Protein AF-A0A355G596-F1 (afdb_monomer)

Solvent-accessible surface area (backbone atoms only — not comparable to full-atom values): 12353 Å² total; per-residue (Å²): 137,86,84,83,84,81,80,82,79,82,76,82,77,77,79,57,52,53,31,39,36,29,29,72,86,68,54,71,51,62,26,30,42,76,47,76,58,100,56,38,35,31,33,31,42,88,92,45,78,42,81,41,49,46,92,47,50,66,46,78,43,64,71,77,76,82,63,80,77,71,90,65,80,56,31,34,41,30,32,42,76,70,22,30,39,61,27,80,46,53,39,35,41,87,61,38,32,39,36,32,18,88,88,69,42,78,47,81,40,54,36,84,46,47,33,33,39,33,56,53,86,83,48,84,81,42,40,66,58,52,52,50,62,72,74,45,94,53,95,42,17,34,48,28,30,62,59,94,75,41,80,47,72,46,72,32,44,73,50,39,33,50,91,56,35,33,35,34,28,54,85,92,47,81,42,80,41,56,40,93,64,40,32,28,3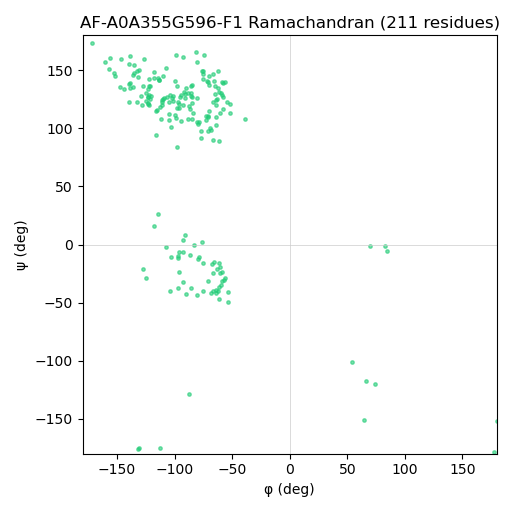9,38,48,53,60,78,80,47,82,78,62,79,52,84,43,73,49,74,46,100,82,78,19,38,44,57,43,65,134

Mean predicted aligned error: 10.55 Å

pLDDT: mean 85.11, std 14.89, range [35.53, 97.69]

Nearest PDB structures (foldseek):
  1kq1-assembly1_H  TM=9.321E-01  e=1.629E-02  Staphylococcus aureus
  4y91-assembly1_F  TM=9.319E-01  e=1.809E-02  Thermotoga maritima MSB8
  4y91-assembly2_I  TM=9.415E-01  e=3.980E-02  Thermotoga maritima MSB8
  6gwk-assembly1_C  TM=8.452E-01  e=3.583E-02  Caulobacter vibrioides CB15
  5szd-assembly1_A  TM=8.446E-01  e=5.455E-02  Aquifex aeolicus VF5

Structure (mmCIF, N/CA/C/O backbone):
data_AF-A0A355G596-F1
#
_entry.id   AF-A0A355G596-F1
#
loop_
_atom_site.group_PDB
_atom_site.id
_atom_site.type_symbol
_atom_site.label_atom_id
_atom_site.label_alt_id
_atom_site.label_comp_id
_atom_site.label_asym_id
_atom_site.label_entity_id
_atom_site.label_seq_id
_atom_site.pdbx_PDB_ins_code
_atom_site.Cartn_x
_atom_site.Cartn_y
_atom_site.Cartn_z
_atom_site.occupancy
_atom_site.B_iso_or_equiv
_atom_site.auth_seq_id
_atom_site.auth_comp_id
_atom_site.auth_asym_id
_atom_site.auth_atom_id
_atom_site.pdbx_PDB_model_num
ATOM 1 N N . MET A 1 1 ? -62.193 12.828 -7.805 1.00 40.22 1 MET A N 1
ATOM 2 C CA . MET A 1 1 ? -61.417 11.740 -7.170 1.00 40.22 1 MET A CA 1
ATOM 3 C C . MET A 1 1 ? -59.950 12.149 -7.163 1.00 40.22 1 MET A C 1
ATOM 5 O O . MET A 1 1 ? -59.410 12.277 -8.254 1.00 40.22 1 MET A O 1
ATOM 9 N N . PRO A 1 2 ? -59.310 12.431 -6.015 1.00 45.84 2 PRO A N 1
ATOM 10 C CA . PRO A 1 2 ? -57.867 12.629 -5.979 1.00 45.84 2 PRO A CA 1
ATOM 11 C C . PRO A 1 2 ? -57.168 11.280 -5.758 1.00 45.84 2 PRO A C 1
ATOM 13 O O . PRO A 1 2 ? -57.548 10.510 -4.877 1.00 45.84 2 PRO A O 1
ATOM 16 N N . VAL A 1 3 ? -56.168 10.987 -6.588 1.00 45.91 3 VAL A N 1
ATOM 17 C CA . VAL A 1 3 ? -55.276 9.830 -6.443 1.00 45.91 3 VAL A CA 1
ATOM 18 C C . VAL A 1 3 ? -54.135 10.249 -5.520 1.00 45.91 3 VAL A C 1
ATOM 20 O O . VAL A 1 3 ? -53.388 11.175 -5.829 1.00 45.91 3 VAL A O 1
ATOM 23 N N . LEU A 1 4 ? -54.040 9.599 -4.363 1.00 45.69 4 LEU A N 1
ATOM 24 C CA . LEU A 1 4 ? -53.004 9.831 -3.363 1.00 45.69 4 LEU A CA 1
ATOM 25 C C . LEU A 1 4 ? -51.763 9.001 -3.741 1.00 45.69 4 LEU A C 1
ATOM 27 O O . LEU A 1 4 ? -51.779 7.777 -3.632 1.00 45.69 4 LEU A O 1
ATOM 31 N N . PHE A 1 5 ? -50.694 9.650 -4.207 1.00 41.69 5 PHE A N 1
ATOM 32 C CA . PHE A 1 5 ? -49.390 9.006 -4.392 1.00 41.69 5 PHE A CA 1
ATOM 33 C C . PHE A 1 5 ? -48.666 8.938 -3.039 1.00 41.69 5 PHE A C 1
ATOM 35 O O . PHE A 1 5 ? -48.161 9.943 -2.544 1.00 41.69 5 PHE A O 1
ATOM 42 N N . PHE A 1 6 ? -48.612 7.750 -2.434 1.00 40.41 6 PHE A N 1
ATOM 43 C CA . PHE A 1 6 ? -47.713 7.464 -1.316 1.00 40.41 6 PHE A CA 1
ATOM 44 C C . PHE A 1 6 ? -46.308 7.197 -1.871 1.00 40.41 6 PHE A C 1
ATOM 46 O O . PHE A 1 6 ? -46.035 6.127 -2.411 1.00 40.41 6 PHE A O 1
ATOM 53 N N . VAL A 1 7 ? -45.407 8.172 -1.747 1.00 42.91 7 VAL A N 1
ATOM 54 C CA . VAL A 1 7 ? -43.972 7.952 -1.966 1.00 42.91 7 VAL A CA 1
ATOM 55 C C . VAL A 1 7 ? -43.424 7.278 -0.709 1.00 42.91 7 VAL A C 1
ATOM 57 O O . VAL A 1 7 ? -43.296 7.905 0.341 1.00 42.91 7 VAL A O 1
ATOM 60 N N . SER A 1 8 ? -43.156 5.976 -0.798 1.00 39.69 8 SER A N 1
ATOM 61 C CA . SER A 1 8 ? -42.468 5.230 0.256 1.00 39.69 8 SER A CA 1
ATOM 62 C C . SER A 1 8 ? -40.991 5.630 0.251 1.00 39.69 8 SER A C 1
ATOM 64 O O . SER A 1 8 ? -40.248 5.296 -0.670 1.00 39.69 8 SER A O 1
ATOM 66 N N . MET A 1 9 ? -40.585 6.410 1.253 1.00 44.50 9 MET A N 1
ATOM 67 C CA . MET A 1 9 ? -39.189 6.750 1.513 1.00 44.50 9 MET A CA 1
ATOM 68 C C . MET A 1 9 ? -38.519 5.540 2.173 1.00 44.50 9 MET A C 1
ATOM 70 O O . MET A 1 9 ? -38.656 5.325 3.376 1.00 44.50 9 MET A O 1
ATOM 74 N N . THR A 1 10 ? -37.818 4.728 1.386 1.00 43.34 10 THR A N 1
ATOM 75 C CA . THR A 1 10 ? -37.024 3.605 1.893 1.00 43.34 10 THR A CA 1
ATOM 76 C C . THR A 1 10 ? -35.795 4.160 2.614 1.00 43.34 10 THR A C 1
ATOM 78 O O . THR A 1 10 ? -34.803 4.534 1.990 1.00 43.34 10 THR A O 1
ATOM 81 N N . THR A 1 11 ? -35.853 4.260 3.940 1.00 39.19 11 THR A N 1
ATOM 82 C CA . THR A 1 11 ? -34.688 4.576 4.769 1.00 39.19 11 THR A CA 1
ATOM 83 C C . THR A 1 11 ? -33.738 3.382 4.771 1.00 39.19 11 THR A C 1
ATOM 85 O O . THR A 1 11 ? -34.031 2.326 5.329 1.00 39.19 11 THR A O 1
ATOM 88 N N . LEU A 1 12 ? -32.581 3.548 4.127 1.00 35.53 12 LEU A N 1
ATOM 89 C CA . LEU A 1 12 ? -31.468 2.611 4.224 1.00 35.53 12 LEU A CA 1
ATOM 90 C C . LEU A 1 12 ? -30.971 2.622 5.681 1.00 35.53 12 LEU A C 1
ATOM 92 O O . LEU A 1 12 ? -30.321 3.570 6.118 1.00 35.53 12 LEU A O 1
ATOM 96 N N . LEU A 1 13 ? -31.318 1.596 6.460 1.00 39.12 13 LEU A N 1
ATOM 97 C CA . LEU A 1 13 ? -30.726 1.365 7.776 1.00 39.12 13 LEU A CA 1
ATOM 98 C C . LEU A 1 13 ? -29.264 0.965 7.565 1.00 39.12 13 LEU A C 1
ATOM 100 O O . LEU A 1 13 ? -28.964 -0.185 7.252 1.00 39.12 13 LEU A O 1
ATOM 104 N N . ALA A 1 14 ? -28.354 1.926 7.716 1.00 50.38 14 ALA A N 1
ATOM 105 C CA . ALA A 1 14 ? -26.938 1.626 7.849 1.00 50.38 14 ALA A CA 1
ATOM 106 C C . ALA A 1 14 ? -26.756 0.761 9.106 1.00 50.38 14 ALA A C 1
ATOM 108 O O . ALA A 1 14 ? -27.033 1.201 10.223 1.00 50.38 14 ALA A O 1
ATOM 109 N N . VAL A 1 15 ? -26.353 -0.497 8.923 1.00 67.69 15 VAL A N 1
ATOM 110 C CA . VAL A 1 15 ? -26.083 -1.412 10.035 1.00 67.69 15 VAL A CA 1
ATOM 111 C C . VAL A 1 15 ? -24.799 -0.947 10.716 1.00 67.69 15 VAL A C 1
ATOM 113 O O . VAL A 1 15 ? -23.715 -1.041 10.146 1.00 67.69 15 VAL A O 1
ATOM 116 N N . ALA A 1 16 ? -24.929 -0.414 11.930 1.00 76.88 16 ALA A N 1
ATOM 117 C CA . ALA A 1 16 ? -23.791 -0.066 12.770 1.00 76.88 16 ALA A CA 1
ATOM 118 C C . ALA A 1 16 ? -23.026 -1.346 13.165 1.00 76.88 16 ALA A C 1
ATOM 120 O O . ALA A 1 16 ? -23.660 -2.297 13.639 1.00 76.88 16 ALA A O 1
ATOM 121 N N . PRO A 1 17 ? -21.694 -1.401 12.993 1.00 82.94 17 PRO A N 1
ATOM 122 C CA . PRO A 1 17 ? -20.932 -2.614 13.257 1.00 82.94 17 PRO A CA 1
ATOM 123 C C . PRO A 1 17 ? -20.875 -2.917 14.757 1.00 82.94 17 PRO A C 1
ATOM 125 O O . PRO A 1 17 ? -20.803 -2.009 15.587 1.00 82.94 17 PRO A O 1
ATOM 128 N N . GLU A 1 18 ? -20.886 -4.198 15.117 1.00 87.19 18 GLU A N 1
ATOM 129 C CA . GLU A 1 18 ? -20.638 -4.632 16.493 1.00 87.19 18 GLU A CA 1
ATOM 130 C C . GLU A 1 18 ? -19.157 -4.449 16.854 1.00 87.19 18 GLU A C 1
ATOM 132 O O . GLU A 1 18 ? -18.266 -4.697 16.038 1.00 87.19 18 GLU A O 1
ATOM 137 N N . VAL A 1 19 ? -18.898 -4.016 18.086 1.00 90.75 19 VAL A N 1
ATOM 138 C CA . VAL A 1 19 ? -17.573 -3.814 18.661 1.00 90.75 19 VAL A CA 1
ATOM 139 C C . VAL A 1 19 ? -17.486 -4.365 20.077 1.00 90.75 19 VAL A C 1
ATOM 141 O O . VAL A 1 19 ? -18.440 -4.313 20.848 1.00 90.75 19 VAL A O 1
ATOM 144 N N . GLU A 1 20 ? -16.302 -4.836 20.432 1.00 91.88 20 GLU A N 1
ATOM 145 C CA . GLU A 1 20 ? -15.861 -5.149 21.784 1.00 91.88 20 GLU A CA 1
ATOM 146 C C . GLU A 1 20 ? -14.760 -4.150 22.160 1.00 91.88 20 GLU A C 1
ATOM 148 O O . GLU A 1 20 ? -13.721 -4.078 21.506 1.00 91.88 20 GLU A O 1
ATOM 153 N N . VAL A 1 21 ? -14.990 -3.347 23.193 1.00 91.88 21 VAL A N 1
ATOM 154 C CA . VAL A 1 21 ? -14.080 -2.299 23.656 1.00 91.88 21 VAL A CA 1
ATOM 155 C C . VAL A 1 21 ? -13.476 -2.704 24.987 1.00 91.88 21 VAL A C 1
ATOM 157 O O . VAL A 1 21 ? -14.210 -2.953 25.940 1.00 91.88 21 VAL A O 1
ATOM 160 N N . THR A 1 22 ? -12.151 -2.708 25.071 1.00 92.38 22 THR A N 1
ATOM 161 C CA . THR A 1 22 ? -11.393 -2.907 26.309 1.00 92.38 22 THR A CA 1
ATOM 162 C C . THR A 1 22 ? -10.844 -1.564 26.782 1.00 92.38 22 THR A C 1
ATOM 164 O O . THR A 1 22 ? -10.209 -0.844 26.009 1.00 92.38 22 THR A O 1
ATOM 167 N N . SER A 1 23 ? -11.075 -1.208 28.044 1.00 91.19 23 SER A N 1
ATOM 168 C CA . SER A 1 23 ? -10.551 0.013 28.659 1.00 91.19 23 SER A CA 1
ATOM 169 C C . SER A 1 23 ? -9.103 -0.147 29.133 1.00 91.19 23 SER A C 1
ATOM 171 O O . SER A 1 23 ? -8.610 -1.260 29.310 1.00 91.19 23 SER A O 1
ATOM 173 N N . LEU A 1 24 ? -8.437 0.970 29.443 1.00 91.12 24 LEU A N 1
ATOM 174 C CA . LEU A 1 24 ? -7.127 0.971 30.113 1.00 91.12 24 LEU A CA 1
ATOM 175 C C . LEU A 1 24 ? -7.145 0.270 31.485 1.00 91.12 24 LEU A C 1
ATOM 177 O O . LEU A 1 24 ? -6.111 -0.207 31.939 1.00 91.12 24 LEU A O 1
ATOM 181 N N . SER A 1 25 ? -8.310 0.176 32.138 1.00 90.25 25 SER A N 1
ATOM 182 C CA . SER A 1 25 ? -8.485 -0.578 33.388 1.00 90.25 25 SER A CA 1
ATOM 183 C C . SER A 1 25 ? -8.712 -2.083 33.179 1.00 90.25 25 SER A C 1
ATOM 185 O O . SER A 1 25 ? -8.884 -2.809 34.154 1.00 90.25 25 SER A O 1
ATOM 187 N N . GLY A 1 26 ? -8.744 -2.555 31.927 1.00 87.38 26 GLY A N 1
ATOM 188 C CA . GLY A 1 26 ? -8.992 -3.953 31.566 1.00 87.38 26 GLY A CA 1
ATOM 189 C C . GLY A 1 26 ? -10.471 -4.354 31.510 1.00 87.38 26 GLY A C 1
ATOM 190 O O . GLY A 1 26 ? -10.779 -5.495 31.166 1.00 87.38 26 GLY A O 1
ATOM 191 N N . ALA A 1 27 ? -11.405 -3.444 31.805 1.00 89.00 27 ALA A N 1
ATOM 192 C CA . ALA A 1 27 ? -12.834 -3.719 31.670 1.00 89.00 27 ALA A CA 1
ATOM 193 C C . ALA A 1 27 ? -13.214 -3.825 30.187 1.00 89.00 27 ALA A C 1
ATOM 195 O O . ALA A 1 27 ? -12.772 -3.011 29.380 1.00 89.00 27 ALA A O 1
ATOM 196 N N . SER A 1 28 ? -14.049 -4.803 29.829 1.00 89.25 28 SER A N 1
ATOM 197 C CA . SER A 1 28 ? -14.513 -4.993 28.448 1.00 89.25 28 SER A CA 1
ATOM 198 C C . SER A 1 28 ? -16.021 -4.763 28.321 1.00 89.25 28 SER A C 1
ATOM 200 O O . SER A 1 28 ? -16.785 -5.094 29.229 1.00 89.25 28 SER A O 1
ATOM 202 N N . ALA A 1 29 ? -16.452 -4.168 27.209 1.00 88.88 29 ALA A N 1
ATOM 203 C CA . ALA A 1 29 ? -17.852 -3.903 26.889 1.00 88.88 29 ALA A CA 1
ATOM 204 C C . ALA A 1 29 ? -18.138 -4.193 25.411 1.00 88.88 29 ALA A C 1
ATOM 206 O O . ALA A 1 29 ? -17.356 -3.805 24.550 1.00 88.88 29 ALA A O 1
ATOM 207 N N . THR A 1 30 ? -19.282 -4.809 25.114 1.00 91.06 30 THR A N 1
ATOM 208 C CA . THR A 1 30 ? -19.711 -5.130 23.742 1.00 91.06 30 THR A CA 1
ATOM 209 C C . THR A 1 30 ? -20.946 -4.317 23.357 1.00 91.06 30 THR A C 1
ATOM 211 O O . THR A 1 30 ? -21.832 -4.102 24.187 1.00 91.06 30 THR A O 1
ATOM 214 N N . GLY A 1 31 ? -21.020 -3.858 22.108 1.00 90.75 31 GLY A N 1
ATOM 215 C CA . GLY A 1 31 ? -22.184 -3.156 21.565 1.00 90.75 31 GLY A CA 1
ATOM 216 C C . GLY A 1 31 ? -21.979 -2.691 20.124 1.00 90.75 31 GLY A C 1
ATOM 217 O O . GLY A 1 31 ? -20.935 -2.927 19.539 1.00 90.75 31 GLY A O 1
ATOM 218 N N . SER A 1 32 ? -22.958 -2.012 19.535 1.00 88.81 32 SER A N 1
ATOM 219 C CA . SER A 1 32 ? -22.850 -1.451 18.182 1.00 88.81 32 SER A CA 1
ATOM 220 C C . SER A 1 32 ? -22.176 -0.078 18.200 1.00 88.81 32 SER A C 1
ATOM 222 O O . SER A 1 32 ? -22.636 0.819 18.912 1.00 88.81 32 SER A O 1
ATOM 224 N N . LEU A 1 33 ? -21.127 0.117 17.400 1.00 89.69 33 LEU A N 1
ATOM 225 C CA . LEU A 1 33 ? -20.435 1.397 17.249 1.00 89.69 33 LEU A CA 1
ATOM 226 C C . LEU A 1 33 ? -21.298 2.374 16.440 1.00 89.69 33 LEU A C 1
ATOM 228 O O . LEU A 1 33 ? -21.483 2.203 15.240 1.00 89.69 33 LEU A O 1
ATOM 232 N N . GLN A 1 34 ? -21.811 3.408 17.102 1.00 88.44 34 GLN A N 1
ATOM 233 C CA . GLN A 1 34 ? -22.647 4.439 16.482 1.00 88.44 34 GLN A CA 1
ATOM 234 C C . GLN A 1 34 ? -21.804 5.549 15.848 1.00 88.44 34 GLN A C 1
ATOM 236 O O . GLN A 1 34 ? -22.158 6.083 14.802 1.00 88.44 34 GLN A O 1
ATOM 241 N N . SER A 1 35 ? -20.688 5.918 16.483 1.00 83.12 35 SER A N 1
ATOM 242 C CA . SER A 1 35 ? -19.759 6.916 15.944 1.00 83.12 35 SER A CA 1
ATOM 243 C C . SER A 1 35 ? -18.375 6.806 16.582 1.00 83.12 35 SER A C 1
ATOM 245 O O . SER A 1 35 ? -18.236 6.308 17.700 1.00 83.12 35 SER A O 1
ATOM 247 N N . LEU A 1 36 ? -17.359 7.300 15.878 1.00 83.75 36 LEU A N 1
ATOM 248 C CA . LEU A 1 36 ? -15.978 7.388 16.342 1.00 83.75 36 LEU A CA 1
ATOM 249 C C . LEU A 1 36 ? -15.396 8.728 15.881 1.00 83.75 36 LEU A C 1
ATOM 251 O O . LEU A 1 36 ? -15.408 9.026 14.689 1.00 83.75 36 LEU A O 1
ATOM 255 N N . ASN A 1 37 ? -14.911 9.547 16.813 1.00 81.62 37 ASN A N 1
ATOM 256 C CA . ASN A 1 37 ? -14.246 10.819 16.517 1.00 81.62 37 ASN A CA 1
ATOM 257 C C . ASN A 1 37 ? -12.929 10.943 17.304 1.00 81.62 37 ASN A C 1
ATOM 259 O O . ASN A 1 37 ? -12.540 10.010 17.994 1.00 81.62 37 ASN A O 1
ATOM 263 N N . LYS A 1 38 ? -12.239 12.092 17.217 1.00 79.12 38 LYS A N 1
ATOM 264 C CA . LYS A 1 38 ? -10.915 12.306 17.837 1.00 79.12 38 LYS A CA 1
ATOM 265 C C . LYS A 1 38 ? -10.891 12.180 19.371 1.00 79.12 38 LYS A C 1
ATOM 267 O O . LYS A 1 38 ? -9.811 12.060 19.937 1.00 79.12 38 LYS A O 1
ATOM 272 N N . THR A 1 39 ? -12.036 12.224 20.053 1.00 85.31 39 THR A N 1
ATOM 273 C CA . THR A 1 39 ? -12.107 12.209 21.524 1.00 85.31 39 THR A CA 1
ATOM 274 C C . THR A 1 39 ? -12.976 11.093 22.088 1.00 85.31 39 THR A C 1
ATOM 276 O O . THR A 1 39 ? -12.706 10.632 23.196 1.00 85.31 39 THR A O 1
ATOM 279 N N . VAL A 1 40 ? -14.000 10.642 21.362 1.00 89.19 40 VAL A N 1
ATOM 280 C CA . VAL A 1 40 ? -15.023 9.724 21.876 1.00 89.19 40 VAL A CA 1
ATOM 281 C C . VAL A 1 40 ? -15.392 8.669 20.836 1.00 89.19 40 VAL A C 1
ATOM 283 O O . VAL A 1 40 ? -15.609 8.972 19.661 1.00 89.19 40 VAL A O 1
ATOM 286 N N . ALA A 1 41 ? -15.537 7.431 21.306 1.00 89.19 41 ALA A N 1
ATOM 287 C CA . ALA A 1 41 ? -16.272 6.376 20.626 1.00 89.19 41 ALA A CA 1
ATOM 288 C C . ALA A 1 41 ? -17.654 6.209 21.271 1.00 89.19 41 ALA A C 1
ATOM 290 O O . ALA A 1 41 ? -17.752 6.022 22.483 1.00 89.19 41 ALA A O 1
ATOM 291 N N . LYS A 1 42 ? -18.724 6.243 20.476 1.00 90.75 42 LYS A N 1
ATOM 292 C CA . LYS A 1 42 ? -20.091 6.005 20.956 1.00 90.75 42 LYS A CA 1
ATOM 293 C C . LYS A 1 42 ? -20.508 4.573 20.681 1.00 90.75 42 LYS A C 1
ATOM 295 O O . LYS A 1 42 ? -20.604 4.176 19.520 1.00 90.75 42 LYS A O 1
ATOM 300 N N . VAL A 1 43 ? -20.775 3.806 21.733 1.00 91.31 43 VAL A N 1
ATOM 301 C CA . VAL A 1 43 ? -21.139 2.386 21.643 1.00 91.31 43 VAL A CA 1
ATOM 302 C C . VAL A 1 43 ? -22.509 2.156 22.266 1.00 91.31 43 VAL A C 1
ATOM 304 O O . VAL A 1 43 ? -22.752 2.516 23.415 1.00 91.31 43 VAL A O 1
ATOM 307 N N . LYS A 1 44 ? -23.407 1.519 21.517 1.00 90.38 44 LYS A N 1
ATOM 308 C CA . LYS A 1 44 ? -24.750 1.153 21.968 1.00 90.38 44 LYS A CA 1
ATOM 309 C C . LYS A 1 44 ? -24.800 -0.318 22.373 1.00 90.38 44 LYS A C 1
ATOM 311 O O . LYS A 1 44 ? -24.730 -1.196 21.519 1.00 90.38 44 LYS A O 1
ATOM 316 N N . ALA A 1 45 ? -24.965 -0.592 23.662 1.00 87.06 45 ALA A N 1
ATOM 317 C CA . ALA A 1 45 ? -25.163 -1.936 24.199 1.00 87.06 45 ALA A CA 1
ATOM 318 C C . ALA A 1 45 ? -26.651 -2.130 24.539 1.00 87.06 45 ALA A C 1
ATOM 320 O O . ALA A 1 45 ? -27.145 -1.627 25.551 1.00 87.06 45 ALA A O 1
ATOM 321 N N . GLY A 1 46 ? -27.398 -2.816 23.670 1.00 81.50 46 GLY A N 1
ATOM 322 C CA . GLY A 1 46 ? -28.852 -2.946 23.813 1.00 81.50 46 GLY A CA 1
ATOM 323 C C . GLY A 1 46 ? -29.566 -1.599 23.637 1.00 81.50 46 GLY A C 1
ATOM 324 O O . GLY A 1 46 ? -29.503 -1.002 22.566 1.00 81.50 46 GLY A O 1
ATOM 325 N N . GLN A 1 47 ? -30.253 -1.116 24.677 1.00 80.06 47 GLN A N 1
ATOM 326 C CA . GLN A 1 47 ? -30.943 0.188 24.667 1.00 80.06 47 GLN A CA 1
ATOM 327 C C . GLN A 1 47 ? -30.086 1.338 25.215 1.00 80.06 47 GLN A C 1
ATOM 329 O O . GLN A 1 47 ? -30.500 2.492 25.155 1.00 80.06 47 GLN A O 1
ATOM 334 N N . THR A 1 48 ? -28.899 1.046 25.746 1.00 84.31 48 THR A N 1
ATOM 335 C CA . THR A 1 48 ? -28.046 2.048 26.389 1.00 84.31 48 THR A CA 1
ATOM 336 C C . THR A 1 48 ? -26.935 2.487 25.448 1.00 84.31 48 THR A C 1
ATOM 338 O O . THR A 1 48 ? -26.148 1.662 24.986 1.00 84.31 48 THR A O 1
ATOM 341 N N . GLU A 1 49 ? -26.848 3.788 25.194 1.00 89.94 49 GLU A N 1
ATOM 342 C CA . GLU A 1 49 ? -25.713 4.407 24.510 1.00 89.94 49 GLU A CA 1
ATOM 343 C C . GLU A 1 49 ? -24.659 4.832 25.539 1.00 89.94 49 GLU A C 1
ATOM 345 O O . GLU A 1 49 ? -24.988 5.375 26.595 1.00 89.94 49 GLU A O 1
ATOM 350 N N . LYS A 1 50 ? -23.390 4.529 25.259 1.00 89.56 50 LYS A N 1
ATOM 351 C CA . LYS A 1 50 ? -22.243 4.877 26.097 1.00 89.56 50 LYS A CA 1
ATOM 352 C C . LYS A 1 50 ? -21.223 5.654 25.280 1.00 89.56 50 LYS A C 1
ATOM 354 O O . LYS A 1 50 ? -20.698 5.141 24.292 1.00 89.56 50 LYS A O 1
ATOM 359 N N . ASP A 1 51 ? -20.895 6.843 25.763 1.00 92.31 51 ASP A N 1
ATOM 360 C CA . ASP A 1 51 ? -19.771 7.633 25.276 1.00 92.31 51 ASP A CA 1
ATOM 361 C C . ASP A 1 51 ? -18.500 7.152 25.991 1.00 92.31 51 ASP A C 1
ATOM 363 O O . ASP A 1 51 ? -18.362 7.275 27.209 1.00 92.31 51 ASP A O 1
ATOM 367 N N . LEU A 1 52 ? -17.583 6.554 25.235 1.00 89.88 52 LEU A N 1
ATOM 368 C CA . LEU A 1 52 ? -16.308 6.041 25.723 1.00 89.88 52 LEU A CA 1
ATOM 369 C C . LEU A 1 52 ? -15.190 6.998 25.284 1.00 89.88 52 LEU A C 1
ATOM 371 O O . LEU A 1 52 ? -14.913 7.086 24.084 1.00 89.88 52 LEU A O 1
ATOM 375 N N . PRO A 1 53 ? -14.535 7.720 26.214 1.00 91.94 53 PRO A N 1
ATOM 376 C CA . PRO A 1 53 ? -13.385 8.549 25.875 1.00 91.94 53 PRO A CA 1
ATOM 377 C C . PRO A 1 53 ? -12.283 7.700 25.244 1.00 91.94 53 PRO A C 1
ATOM 379 O O . PRO A 1 53 ? -11.870 6.698 25.832 1.00 91.94 53 PRO A O 1
ATOM 382 N N . LEU A 1 54 ? -11.773 8.112 24.081 1.00 89.31 54 LEU A N 1
ATOM 383 C CA . LEU A 1 54 ? -10.686 7.402 23.403 1.00 89.31 54 LEU A CA 1
ATOM 384 C C . LEU A 1 54 ? -9.429 7.308 24.268 1.00 89.31 54 LEU A C 1
ATOM 386 O O . LEU A 1 54 ? -8.749 6.29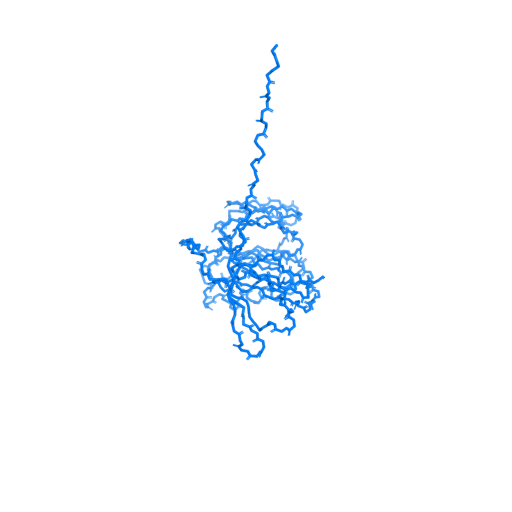0 24.231 1.00 89.31 54 LEU A O 1
ATOM 390 N N . SER A 1 55 ? -9.176 8.305 25.122 1.00 90.50 55 SER A N 1
ATOM 391 C CA . SER A 1 55 ? -8.075 8.285 26.094 1.00 90.50 55 SER A CA 1
ATOM 392 C C . SER A 1 55 ? -8.154 7.132 27.096 1.00 90.50 55 SER A C 1
ATOM 394 O O . SER A 1 55 ? -7.156 6.819 27.731 1.00 90.50 55 SER A O 1
ATOM 396 N N . ASN A 1 56 ? -9.331 6.523 27.266 1.00 91.38 56 ASN A N 1
ATOM 397 C CA . ASN A 1 56 ? -9.571 5.440 28.215 1.00 91.38 56 ASN A CA 1
ATOM 398 C C . ASN A 1 56 ? -9.747 4.086 27.518 1.00 91.38 56 ASN A C 1
ATOM 400 O O . ASN A 1 56 ? -9.942 3.083 28.208 1.00 91.38 56 ASN A O 1
ATOM 404 N N . ILE A 1 57 ? -9.702 4.044 26.183 1.00 91.44 57 ILE A N 1
ATOM 405 C CA . ILE A 1 57 ? -9.830 2.823 25.390 1.00 91.44 57 ILE A CA 1
ATOM 406 C C . ILE A 1 57 ? -8.432 2.269 25.124 1.00 91.44 57 ILE A C 1
ATOM 408 O O . ILE A 1 57 ? -7.599 2.920 24.505 1.00 91.44 57 ILE A O 1
ATOM 412 N N . LEU A 1 58 ? -8.192 1.040 25.579 1.00 89.56 58 LEU A N 1
ATOM 413 C CA . LEU A 1 58 ? -6.979 0.290 25.268 1.00 89.56 58 LEU A CA 1
ATOM 414 C C . L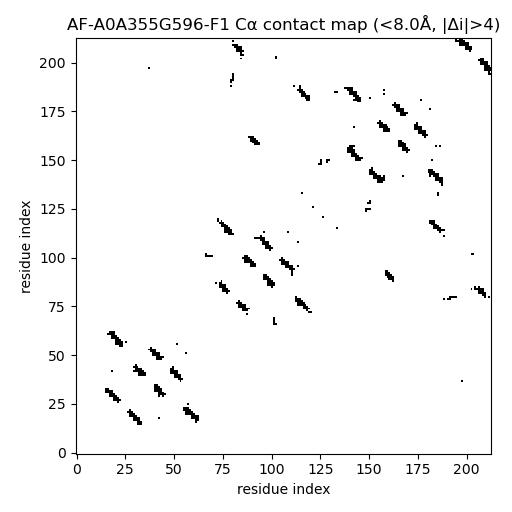EU A 1 58 ? -7.074 -0.363 23.885 1.00 89.56 58 LEU A C 1
ATOM 416 O O . LEU A 1 58 ? -6.107 -0.368 23.129 1.00 89.56 58 LEU A O 1
ATOM 420 N N . ASN A 1 59 ? -8.228 -0.954 23.570 1.00 87.25 59 ASN A N 1
ATOM 421 C CA . ASN A 1 59 ? -8.457 -1.655 22.311 1.00 87.25 59 ASN A CA 1
ATOM 422 C C . ASN A 1 59 ? -9.944 -1.636 21.934 1.00 87.25 59 ASN A C 1
ATOM 424 O O . ASN A 1 59 ? -10.807 -1.700 22.807 1.00 87.25 59 ASN A O 1
ATOM 428 N N . MET A 1 60 ? -10.238 -1.609 20.636 1.00 89.06 60 MET A N 1
ATOM 429 C CA . MET A 1 60 ? -11.570 -1.825 20.076 1.00 89.06 60 MET A CA 1
ATOM 430 C C . MET A 1 60 ? -11.476 -2.901 18.999 1.00 89.06 60 MET A C 1
ATOM 432 O O . MET A 1 60 ? -10.756 -2.757 18.014 1.00 89.06 60 MET A O 1
ATOM 436 N N . ARG A 1 61 ? -12.209 -3.993 19.190 1.00 86.62 61 ARG A N 1
ATOM 437 C CA . ARG A 1 61 ? -12.259 -5.137 18.283 1.00 86.62 61 ARG A CA 1
ATOM 438 C C . ARG A 1 61 ? -13.613 -5.185 17.607 1.00 86.62 61 ARG A C 1
ATOM 440 O O . ARG A 1 61 ? -14.620 -4.915 18.241 1.00 86.62 61 ARG A O 1
ATOM 447 N N . PHE A 1 62 ? -13.643 -5.614 16.357 1.00 85.19 62 PHE A N 1
ATOM 448 C CA . PHE A 1 62 ? -14.876 -5.872 15.621 1.00 85.19 62 PHE A CA 1
ATOM 449 C C . PHE A 1 62 ? -15.062 -7.396 15.555 1.00 85.19 62 PHE A C 1
ATOM 451 O O . PHE A 1 62 ? -14.273 -8.067 14.875 1.00 85.19 62 PHE A O 1
ATOM 458 N N . PRO A 1 63 ? -16.015 -7.990 16.304 1.00 74.56 63 PRO A N 1
ATOM 459 C CA . PRO A 1 63 ? -16.276 -9.422 16.246 1.00 74.56 63 PRO A CA 1
ATOM 460 C C . PRO A 1 63 ? -16.627 -9.814 14.808 1.00 74.56 63 PRO A C 1
ATOM 462 O O . PRO A 1 63 ? -17.470 -9.196 14.165 1.00 74.56 63 PRO A O 1
ATOM 465 N N . ARG A 1 64 ? -15.908 -10.814 14.286 1.00 62.69 64 ARG A N 1
ATOM 466 C CA . ARG A 1 64 ? -15.827 -11.172 12.861 1.00 62.69 64 ARG A CA 1
ATOM 467 C C . ARG A 1 64 ? -17.166 -11.059 12.119 1.00 62.69 64 ARG A C 1
ATOM 469 O O . ARG A 1 64 ? -17.989 -11.970 12.184 1.00 62.69 64 ARG A O 1
ATOM 476 N N . HIS A 1 65 ? -17.299 -10.057 11.255 1.00 55.44 65 HIS A N 1
ATOM 477 C CA . HIS A 1 65 ? -17.930 -10.316 9.967 1.00 55.44 65 HIS A CA 1
ATOM 478 C C . HIS A 1 65 ? -16.948 -11.170 9.170 1.00 55.44 65 HIS A C 1
ATOM 480 O O . HIS A 1 65 ? -15.810 -10.773 8.924 1.00 55.44 65 HIS A O 1
ATOM 486 N N . ARG A 1 66 ? -17.340 -12.416 8.875 1.00 49.88 66 ARG A N 1
ATOM 487 C CA . ARG A 1 66 ? -16.555 -13.290 8.002 1.00 49.88 66 ARG A CA 1
ATOM 488 C C . ARG A 1 66 ? -16.593 -12.690 6.602 1.00 49.88 66 ARG A C 1
ATOM 490 O O . ARG A 1 66 ? -17.466 -13.036 5.814 1.00 49.88 66 ARG A O 1
ATOM 497 N N . PHE A 1 67 ? -15.643 -11.826 6.287 1.00 54.06 67 PHE A N 1
ATOM 498 C CA . PHE A 1 67 ? -15.283 -11.620 4.897 1.00 54.06 67 PHE A CA 1
ATOM 499 C C . PHE A 1 67 ? -14.731 -12.952 4.385 1.00 54.06 67 PHE A C 1
ATOM 501 O O . PHE A 1 67 ? -13.875 -13.574 5.027 1.00 54.06 67 PHE A O 1
ATOM 508 N N . GLN A 1 68 ? -15.310 -13.465 3.299 1.00 55.66 68 GLN A N 1
ATOM 509 C CA . GLN A 1 68 ? -14.761 -14.637 2.631 1.00 55.66 68 GLN A CA 1
ATOM 510 C C . GLN A 1 68 ? -13.389 -14.231 2.108 1.00 55.66 68 GLN A C 1
ATOM 512 O O . GLN A 1 68 ? -13.295 -13.414 1.204 1.00 55.66 68 GLN A O 1
ATOM 517 N N . ARG A 1 69 ? -12.330 -14.766 2.720 1.00 55.62 69 ARG A N 1
ATOM 518 C CA . ARG A 1 69 ? -10.959 -14.518 2.280 1.00 55.62 69 ARG A CA 1
ATOM 519 C C . ARG A 1 69 ? -10.833 -14.973 0.826 1.00 55.62 69 ARG A C 1
ATOM 521 O O . ARG A 1 69 ? -10.990 -16.167 0.561 1.00 55.62 69 ARG A O 1
ATOM 528 N N . SER A 1 70 ? -10.550 -14.040 -0.082 1.00 61.06 70 SER A N 1
ATOM 529 C CA . SER A 1 70 ? -10.181 -14.390 -1.455 1.00 61.06 70 SER A CA 1
ATOM 530 C C . SER A 1 70 ? -8.968 -15.332 -1.456 1.00 61.06 70 SER A C 1
ATOM 532 O O . SER A 1 70 ? -8.050 -15.186 -0.646 1.00 61.06 70 SER A O 1
ATOM 534 N N . LEU A 1 71 ? -8.983 -16.328 -2.345 1.00 60.19 71 LEU A N 1
ATOM 535 C CA . LEU A 1 71 ? -7.872 -17.267 -2.541 1.00 60.19 71 LEU A CA 1
ATOM 536 C C . LEU A 1 71 ? -6.733 -16.660 -3.375 1.00 60.19 71 LEU A C 1
ATOM 538 O O . LEU A 1 71 ? -5.657 -17.250 -3.458 1.00 60.19 71 LEU A O 1
ATOM 542 N N . GLU A 1 72 ? -6.958 -15.502 -3.998 1.00 68.88 72 GLU A N 1
ATOM 543 C CA . GLU A 1 72 ? -5.926 -14.794 -4.749 1.00 68.88 72 GLU A CA 1
ATOM 544 C C . GLU A 1 72 ? -4.940 -14.101 -3.803 1.00 68.88 72 GLU A C 1
ATOM 546 O O . GLU A 1 72 ? -5.316 -13.567 -2.757 1.00 68.88 72 GLU A O 1
ATOM 551 N N . LEU A 1 73 ? -3.654 -14.108 -4.171 1.00 69.94 73 LEU A N 1
ATOM 552 C CA . LEU A 1 73 ? -2.632 -13.378 -3.426 1.00 69.94 73 LEU A CA 1
ATOM 553 C C . LEU A 1 73 ? -2.937 -11.877 -3.519 1.00 69.94 73 LEU A C 1
ATOM 555 O O . LEU A 1 73 ? -2.961 -11.342 -4.629 1.00 69.94 73 LEU A O 1
ATOM 559 N N . PRO A 1 74 ? -3.158 -11.186 -2.390 1.00 78.62 74 PRO A N 1
ATOM 560 C CA . PRO A 1 74 ? -3.591 -9.805 -2.447 1.00 78.62 74 PRO A CA 1
ATOM 561 C C . PRO A 1 74 ? -2.460 -8.893 -2.919 1.00 78.62 74 PRO A C 1
ATOM 563 O O . PRO A 1 74 ? -1.310 -9.001 -2.472 1.00 78.62 74 PRO A O 1
ATOM 566 N N . VAL A 1 75 ? -2.819 -7.931 -3.765 1.00 92.81 75 VAL A N 1
ATOM 567 C CA . VAL A 1 75 ? -1.963 -6.782 -4.065 1.00 92.81 75 VAL A CA 1
ATOM 568 C C . VAL A 1 75 ? -1.829 -5.976 -2.777 1.00 92.81 75 VAL A C 1
ATOM 570 O O . VAL A 1 75 ? -2.805 -5.785 -2.063 1.00 92.81 75 VAL A O 1
ATOM 573 N N . THR A 1 76 ? -0.631 -5.519 -2.429 1.00 95.44 76 THR A N 1
ATOM 574 C CA . THR A 1 76 ? -0.419 -4.694 -1.230 1.00 95.44 76 THR A CA 1
ATOM 575 C C . THR A 1 76 ? -0.168 -3.255 -1.636 1.00 95.44 76 THR A C 1
ATOM 577 O O . THR A 1 76 ? 0.745 -2.993 -2.416 1.00 95.44 76 THR A O 1
ATOM 580 N N . VAL A 1 77 ? -0.932 -2.323 -1.075 1.00 96.12 77 VAL A N 1
ATOM 581 C CA . VAL A 1 77 ? -0.676 -0.884 -1.198 1.00 96.12 77 VAL A CA 1
ATOM 582 C C . VAL A 1 77 ? 0.017 -0.401 0.063 1.00 96.12 77 VAL A C 1
ATOM 584 O O . VAL A 1 77 ? -0.339 -0.829 1.158 1.00 96.12 77 VAL A O 1
ATOM 587 N N . ARG A 1 78 ? 0.995 0.493 -0.090 1.00 95.31 78 ARG A N 1
ATOM 588 C CA . ARG A 1 78 ? 1.614 1.240 1.006 1.00 95.31 78 ARG A CA 1
ATOM 589 C C . ARG A 1 78 ? 1.488 2.733 0.741 1.00 95.31 78 ARG A C 1
ATOM 591 O O . ARG A 1 78 ? 1.761 3.189 -0.370 1.00 95.31 78 ARG A O 1
ATOM 598 N N . LEU A 1 79 ? 1.089 3.476 1.762 1.00 94.12 79 LEU A N 1
ATOM 599 C CA . LEU A 1 79 ? 0.931 4.922 1.731 1.00 94.12 79 LEU A CA 1
ATOM 600 C C . LEU A 1 79 ? 2.151 5.626 2.331 1.00 94.12 79 LEU A C 1
ATOM 602 O O . LEU A 1 79 ? 2.965 5.016 3.029 1.00 94.12 79 LEU A O 1
ATOM 606 N N . THR A 1 80 ? 2.272 6.919 2.047 1.00 91.56 80 THR A N 1
ATOM 607 C CA . THR A 1 80 ? 3.362 7.783 2.526 1.00 91.56 80 THR A CA 1
ATOM 608 C C . THR A 1 80 ? 3.336 8.016 4.037 1.00 91.56 80 THR A C 1
ATOM 610 O O . THR A 1 80 ? 4.352 8.408 4.596 1.00 91.56 80 THR A O 1
ATOM 613 N N . ASP A 1 81 ? 2.214 7.737 4.704 1.00 88.00 81 ASP A N 1
ATOM 614 C CA . ASP A 1 81 ? 2.046 7.811 6.162 1.00 88.00 81 ASP A CA 1
ATOM 615 C C . ASP A 1 81 ? 2.355 6.484 6.887 1.00 88.00 81 ASP A C 1
ATOM 617 O O . ASP A 1 81 ? 2.063 6.327 8.074 1.00 88.00 81 ASP A O 1
ATOM 621 N N . GLY A 1 82 ? 2.888 5.492 6.167 1.00 89.19 82 GLY A N 1
ATOM 622 C CA . GLY A 1 82 ? 3.202 4.167 6.701 1.00 89.19 82 GLY A CA 1
ATOM 623 C C . GLY A 1 82 ? 2.032 3.177 6.717 1.00 89.19 82 GLY A C 1
ATOM 624 O O . GLY A 1 82 ? 2.255 1.993 6.999 1.00 89.19 82 GLY A O 1
ATOM 625 N N . SER A 1 83 ? 0.813 3.603 6.364 1.00 91.88 83 SER A N 1
ATOM 626 C CA . SER A 1 83 ? -0.309 2.682 6.168 1.00 91.88 83 SER A CA 1
ATOM 627 C C . SER A 1 83 ? 0.042 1.656 5.097 1.00 91.88 83 SER A C 1
ATOM 629 O O . SER A 1 83 ? 0.616 1.992 4.062 1.00 91.88 83 SER A O 1
ATOM 631 N N . HIS A 1 84 ? -0.319 0.400 5.311 1.00 94.06 84 HIS A N 1
ATOM 632 C CA . HIS A 1 84 ? -0.163 -0.654 4.321 1.00 94.06 84 HIS A CA 1
ATOM 633 C C . HIS A 1 84 ? -1.281 -1.672 4.458 1.00 94.06 84 HIS A C 1
ATOM 635 O O . HIS A 1 84 ? -1.615 -2.084 5.560 1.00 94.06 84 HIS A O 1
ATOM 641 N N . PHE A 1 85 ? -1.873 -2.097 3.352 1.00 94.06 85 PHE A N 1
ATOM 642 C CA . PHE A 1 85 ? -3.010 -3.008 3.407 1.00 94.06 85 PHE A CA 1
ATOM 643 C C . PHE A 1 85 ? -3.172 -3.787 2.099 1.00 94.06 85 PHE A C 1
ATOM 645 O O . PHE A 1 85 ? -2.772 -3.308 1.029 1.00 94.06 85 PHE A O 1
ATOM 652 N N . PRO A 1 86 ? -3.725 -5.006 2.176 1.00 92.69 86 PRO A N 1
ATOM 653 C CA . PRO A 1 86 ? -4.056 -5.794 1.001 1.00 92.69 86 PRO A CA 1
ATOM 654 C C . PRO A 1 86 ? -5.321 -5.282 0.302 1.00 92.69 86 PRO A C 1
ATOM 656 O O . PRO A 1 86 ? -6.247 -4.777 0.936 1.00 92.69 86 PRO A O 1
ATOM 659 N N . ILE A 1 87 ? -5.360 -5.453 -1.017 1.00 92.56 87 ILE A N 1
ATOM 660 C CA . ILE A 1 87 ? -6.472 -5.104 -1.905 1.00 92.56 87 ILE A CA 1
ATOM 661 C C . ILE A 1 87 ? -6.664 -6.209 -2.961 1.00 92.56 87 ILE A C 1
ATOM 663 O O . ILE A 1 87 ? -5.720 -6.925 -3.307 1.00 92.56 87 ILE A O 1
ATOM 667 N N . GLN A 1 88 ? -7.876 -6.324 -3.501 1.00 90.62 88 GLN A N 1
ATOM 668 C CA . GLN A 1 88 ? -8.242 -7.238 -4.591 1.00 90.62 88 GLN A CA 1
ATOM 669 C C . GLN A 1 88 ? -8.228 -6.523 -5.944 1.00 90.62 88 GLN A C 1
ATOM 671 O O . GLN A 1 88 ? -7.812 -7.099 -6.948 1.00 90.62 88 GLN A O 1
ATOM 676 N N . SER A 1 89 ? -8.660 -5.259 -5.990 1.00 90.69 89 SER A N 1
ATOM 677 C CA . SER A 1 89 ? -8.696 -4.486 -7.233 1.00 90.69 89 SER A CA 1
ATOM 678 C C . SER A 1 89 ? -8.059 -3.114 -7.069 1.00 90.69 89 SER A C 1
ATOM 680 O O . SER A 1 89 ? -8.047 -2.537 -5.981 1.00 90.69 89 SER A O 1
ATOM 682 N N . LEU A 1 90 ? -7.503 -2.627 -8.175 1.00 94.44 90 LEU A N 1
ATOM 683 C CA . LEU A 1 90 ? -6.778 -1.373 -8.280 1.00 94.44 90 LEU A CA 1
ATOM 684 C C . LEU A 1 90 ? -7.070 -0.746 -9.638 1.00 94.44 90 LEU A C 1
ATOM 686 O O . LEU A 1 90 ? -6.932 -1.406 -10.671 1.00 94.44 90 LEU A O 1
ATOM 690 N N . GLN A 1 91 ? -7.372 0.545 -9.628 1.00 95.50 91 GLN A N 1
ATOM 691 C CA . GLN A 1 91 ? -7.278 1.411 -10.794 1.00 95.50 91 GLN A CA 1
ATOM 692 C C . GLN A 1 91 ? -6.637 2.730 -10.382 1.00 95.50 91 GLN A C 1
ATOM 694 O O . GLN A 1 91 ? -6.993 3.297 -9.353 1.00 95.50 91 GLN A O 1
ATOM 699 N N . SER A 1 92 ? -5.704 3.231 -11.180 1.00 96.00 92 SER A N 1
ATOM 700 C CA . SER A 1 92 ? -4.992 4.474 -10.898 1.00 96.00 92 SER A CA 1
ATOM 701 C C . SER A 1 92 ? -4.975 5.389 -12.111 1.00 96.00 92 SER A C 1
ATOM 703 O O . SER A 1 92 ? -4.853 4.933 -13.248 1.00 96.00 92 SER A O 1
ATOM 705 N N . ASN A 1 93 ? -5.057 6.687 -11.843 1.00 93.00 93 ASN A N 1
ATOM 706 C CA . ASN A 1 93 ? -4.681 7.755 -12.756 1.00 93.00 93 ASN A CA 1
ATOM 707 C C . ASN A 1 93 ? -3.764 8.752 -12.025 1.00 93.00 93 ASN A C 1
ATOM 709 O O . ASN A 1 93 ? -3.413 8.566 -10.859 1.00 93.00 93 ASN A O 1
ATOM 713 N N . GLU A 1 94 ? -3.405 9.843 -12.694 1.00 87.88 94 GLU A N 1
ATOM 714 C CA . GLU A 1 94 ? -2.492 10.858 -12.152 1.00 87.88 94 GLU A CA 1
ATOM 715 C C . GLU A 1 94 ? -2.942 11.456 -10.808 1.00 87.88 94 GLU A C 1
ATOM 717 O O . GLU A 1 94 ? -2.113 11.877 -10.004 1.00 87.88 94 GLU A O 1
ATOM 722 N N . ARG A 1 95 ? -4.253 11.507 -10.545 1.00 91.88 95 ARG A N 1
ATOM 723 C CA . ARG A 1 95 ? -4.822 12.182 -9.370 1.00 91.88 95 ARG A CA 1
ATOM 724 C C . ARG A 1 95 ? -5.264 11.226 -8.280 1.00 91.88 95 ARG A C 1
ATOM 726 O O . ARG A 1 95 ? -5.138 11.560 -7.102 1.00 91.88 95 ARG A O 1
ATOM 733 N N . GLN A 1 96 ? -5.863 10.104 -8.663 1.00 95.62 96 GLN A N 1
ATOM 734 C CA . GLN A 1 96 ? -6.514 9.197 -7.732 1.00 95.62 96 GLN A CA 1
ATOM 735 C C . GLN A 1 96 ? -6.193 7.734 -8.007 1.00 95.62 96 GLN A C 1
ATOM 737 O O . GLN A 1 96 ? -6.122 7.284 -9.151 1.00 95.62 96 GLN A O 1
ATOM 742 N N . VAL A 1 97 ? -6.127 6.992 -6.910 1.00 96.56 97 VAL A N 1
ATOM 743 C CA . VAL A 1 97 ? -5.999 5.545 -6.854 1.00 96.56 97 VAL A CA 1
ATOM 744 C C . VAL A 1 97 ? -7.268 5.000 -6.203 1.00 96.56 97 VAL A C 1
ATOM 746 O O . VAL A 1 97 ? -7.560 5.284 -5.041 1.00 96.56 97 VAL A O 1
ATOM 749 N N . LYS A 1 98 ? -8.048 4.243 -6.971 1.00 96.50 98 LYS A N 1
ATOM 750 C CA . LYS A 1 98 ? -9.231 3.519 -6.506 1.00 96.50 98 LYS A CA 1
ATOM 751 C C . LYS A 1 98 ? -8.831 2.094 -6.177 1.00 96.50 98 LYS A C 1
ATOM 753 O O . LYS A 1 98 ? -8.249 1.410 -7.021 1.00 96.50 98 LYS A O 1
ATOM 758 N N . VAL A 1 99 ? -9.154 1.651 -4.972 1.00 94.88 99 VAL A N 1
ATOM 759 C CA . VAL A 1 99 ? -8.851 0.297 -4.510 1.00 94.88 99 VAL A CA 1
ATOM 760 C C . VAL A 1 99 ? -10.067 -0.331 -3.867 1.00 94.88 99 VAL A C 1
ATOM 762 O O . VAL A 1 99 ? -10.875 0.368 -3.261 1.00 94.88 99 VAL A O 1
ATOM 765 N N . SER A 1 100 ? -10.170 -1.651 -3.969 1.00 91.44 100 SER A N 1
ATOM 766 C CA . SER A 1 100 ? -11.149 -2.421 -3.208 1.00 91.44 100 SER A CA 1
ATOM 767 C C . SER A 1 100 ? -10.444 -3.478 -2.369 1.00 91.44 100 SER A C 1
ATOM 769 O O . SER A 1 100 ? -9.634 -4.236 -2.905 1.00 91.44 100 SER A O 1
ATOM 771 N N . GLY A 1 101 ? -10.761 -3.518 -1.078 1.00 88.12 101 GLY A N 1
ATOM 772 C CA . GLY A 1 101 ? -10.315 -4.514 -0.108 1.00 88.12 101 GLY A CA 1
ATOM 773 C C . GLY A 1 101 ? -11.494 -5.303 0.470 1.00 88.12 101 GLY A C 1
ATOM 774 O O . GLY A 1 101 ? -12.518 -4.699 0.779 1.00 88.12 101 GLY A O 1
ATOM 775 N N . ASP A 1 102 ? -11.3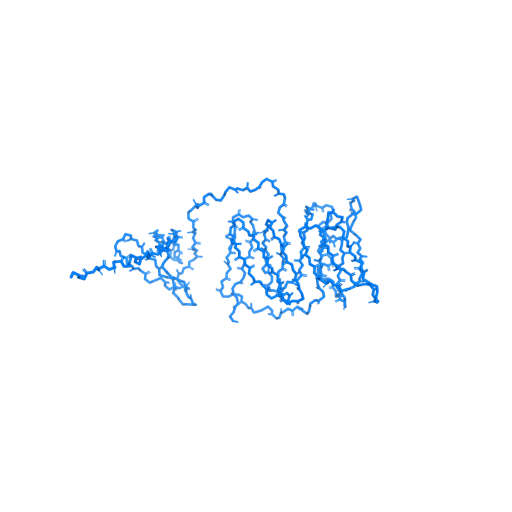41 -6.604 0.733 1.00 84.06 102 ASP A N 1
ATOM 776 C CA . ASP A 1 102 ? -12.337 -7.392 1.485 1.00 84.06 102 ASP A CA 1
ATOM 777 C C . ASP A 1 102 ? -12.664 -6.731 2.838 1.00 84.06 102 ASP A C 1
ATOM 779 O O . ASP A 1 102 ? -13.820 -6.675 3.238 1.00 84.06 102 ASP A O 1
ATOM 783 N N . GLN A 1 103 ? -11.650 -6.202 3.538 1.00 82.38 103 GLN A N 1
ATOM 784 C CA . GLN A 1 103 ? -11.819 -5.561 4.851 1.00 82.38 103 GLN A CA 1
ATOM 785 C C . GLN A 1 103 ? -11.942 -4.038 4.799 1.00 82.38 103 GLN A C 1
ATOM 787 O O . GLN A 1 103 ? -12.480 -3.444 5.730 1.00 82.38 103 GLN A O 1
ATOM 792 N N . THR A 1 104 ? -11.429 -3.396 3.749 1.00 83.81 104 THR A N 1
ATOM 793 C CA . THR A 1 104 ? -11.437 -1.930 3.629 1.00 83.81 104 THR A CA 1
ATOM 794 C C . THR A 1 104 ? -12.594 -1.402 2.785 1.00 83.81 104 THR A C 1
ATOM 796 O O . THR A 1 104 ? -12.855 -0.202 2.813 1.00 83.81 104 THR A O 1
ATOM 799 N N . GLY A 1 105 ? -13.308 -2.274 2.063 1.00 86.25 105 GLY A N 1
ATOM 800 C CA . GLY A 1 105 ? -14.305 -1.865 1.082 1.00 86.25 105 GLY A CA 1
ATOM 801 C C . GLY A 1 105 ? -13.663 -1.104 -0.076 1.00 86.25 105 GLY A C 1
ATOM 802 O O . GLY A 1 105 ? -12.501 -1.330 -0.415 1.00 86.25 105 GLY A O 1
ATOM 803 N N . GLU A 1 106 ? -14.418 -0.198 -0.690 1.00 89.75 106 GLU A N 1
ATOM 804 C CA . GLU A 1 106 ? -13.892 0.704 -1.714 1.00 89.75 106 GLU A CA 1
ATOM 805 C C . GLU A 1 106 ? -13.281 1.956 -1.079 1.00 89.75 106 GLU A C 1
ATOM 807 O O . GLU A 1 106 ? -13.935 2.660 -0.307 1.00 89.75 106 GLU A O 1
ATOM 812 N N . LEU A 1 107 ? -12.039 2.267 -1.449 1.00 91.31 107 LEU A N 1
ATOM 813 C CA . LEU A 1 107 ? -11.350 3.493 -1.060 1.00 91.31 107 LEU A CA 1
ATOM 814 C C . LEU A 1 107 ? -10.917 4.271 -2.303 1.00 91.31 107 LEU A C 1
ATOM 816 O O . LEU A 1 107 ? -10.450 3.697 -3.291 1.00 91.31 107 LEU A O 1
ATOM 820 N N . VAL A 1 108 ? -11.018 5.598 -2.224 1.00 94.31 108 VAL A N 1
ATOM 821 C CA . VAL A 1 108 ? -10.452 6.522 -3.212 1.00 94.31 108 VAL A CA 1
ATOM 822 C C . VAL A 1 108 ? -9.375 7.344 -2.525 1.00 94.31 108 VAL A C 1
ATOM 824 O O . VAL A 1 108 ? -9.652 8.103 -1.599 1.00 94.31 108 VAL A O 1
ATOM 827 N N . LEU A 1 109 ? -8.141 7.177 -2.980 1.00 93.69 109 LEU A N 1
ATOM 828 C CA . LEU A 1 109 ? -6.950 7.760 -2.379 1.00 93.69 109 LEU A CA 1
ATOM 829 C C . LEU A 1 109 ? -6.346 8.782 -3.343 1.00 93.69 109 LEU A C 1
ATOM 831 O O . LEU A 1 109 ? -6.314 8.519 -4.547 1.00 93.69 109 LEU A O 1
ATOM 835 N N . PRO A 1 110 ? -5.823 9.921 -2.868 1.00 93.94 110 PRO A N 1
ATOM 836 C CA . PRO A 1 110 ? -4.964 10.764 -3.690 1.00 93.94 110 PRO A CA 1
ATOM 837 C C . PRO A 1 110 ? -3.717 9.984 -4.133 1.00 93.94 110 PRO A C 1
ATOM 839 O O . PRO A 1 110 ? -3.032 9.403 -3.292 1.00 93.94 110 PRO A O 1
ATOM 842 N N . SER A 1 111 ? -3.373 10.002 -5.425 1.00 93.38 111 SER A N 1
ATOM 843 C CA . SER A 1 111 ? -2.194 9.282 -5.952 1.00 93.38 111 SER A CA 1
ATOM 844 C C . SER A 1 111 ? -0.878 9.753 -5.322 1.00 93.38 111 SER A C 1
ATOM 846 O O . SER A 1 111 ? 0.090 8.999 -5.253 1.00 93.38 111 SER A O 1
ATOM 848 N N . ILE A 1 112 ? -0.843 10.992 -4.821 1.00 92.38 112 ILE A N 1
ATOM 849 C CA . ILE A 1 112 ? 0.304 11.555 -4.098 1.00 92.38 112 ILE A CA 1
ATOM 850 C C . ILE A 1 112 ? 0.555 10.869 -2.744 1.00 92.38 112 ILE A C 1
ATOM 852 O O . ILE A 1 112 ? 1.692 10.840 -2.282 1.00 92.38 112 ILE A O 1
ATOM 856 N N . ASN A 1 113 ? -0.473 10.261 -2.142 1.00 92.56 113 ASN A N 1
ATOM 857 C CA . ASN A 1 113 ? -0.356 9.559 -0.863 1.00 92.56 113 ASN A CA 1
ATOM 858 C C . ASN A 1 113 ? 0.075 8.098 -1.027 1.00 92.56 113 ASN A C 1
ATOM 860 O O . A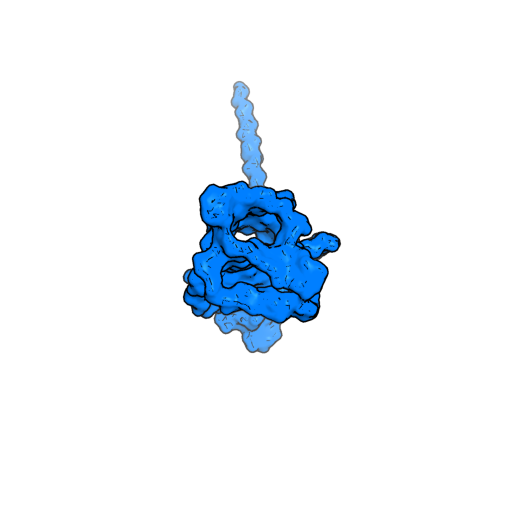SN A 1 113 ? 0.349 7.435 -0.031 1.00 92.56 113 ASN A O 1
ATOM 864 N N . VAL A 1 114 ? 0.123 7.568 -2.252 1.00 94.75 114 VAL A N 1
ATOM 865 C CA . VAL A 1 114 ? 0.563 6.193 -2.504 1.00 94.75 114 VAL A CA 1
ATOM 866 C C . VAL A 1 114 ? 2.079 6.174 -2.672 1.00 94.75 114 VAL A C 1
ATOM 868 O O . VAL A 1 114 ? 2.620 6.807 -3.575 1.00 94.75 114 VAL A O 1
ATOM 871 N N . ALA A 1 115 ? 2.758 5.431 -1.799 1.00 95.12 115 ALA A N 1
ATOM 872 C CA . ALA A 1 115 ? 4.207 5.262 -1.825 1.00 95.12 115 ALA A CA 1
ATOM 873 C C . ALA A 1 115 ? 4.620 4.060 -2.684 1.00 95.12 115 ALA A C 1
ATOM 875 O O . ALA A 1 115 ? 5.566 4.138 -3.461 1.00 95.12 115 ALA A O 1
ATOM 876 N N . SER A 1 116 ? 3.909 2.934 -2.576 1.00 97.00 116 SER A N 1
ATOM 877 C CA . SER A 1 116 ? 4.181 1.764 -3.416 1.00 97.00 116 SER A CA 1
ATOM 878 C C . SER A 1 116 ? 2.975 0.847 -3.564 1.00 97.00 116 SER A C 1
ATOM 880 O O . SER A 1 116 ? 2.040 0.861 -2.759 1.00 97.00 116 SER A O 1
ATOM 882 N N . ILE A 1 117 ? 3.025 0.025 -4.608 1.00 97.19 117 ILE A N 1
ATOM 883 C CA . ILE A 1 117 ? 2.056 -1.024 -4.900 1.00 97.19 117 ILE A CA 1
ATOM 884 C C . ILE A 1 117 ? 2.835 -2.292 -5.230 1.00 97.19 117 ILE A C 1
ATOM 886 O O . ILE A 1 117 ? 3.639 -2.304 -6.156 1.00 97.19 117 ILE A O 1
ATOM 890 N N . ARG A 1 118 ? 2.599 -3.375 -4.495 1.00 96.62 118 ARG A N 1
ATOM 891 C CA . ARG A 1 118 ? 3.236 -4.678 -4.717 1.00 96.62 118 ARG A CA 1
ATOM 892 C C . ARG A 1 118 ? 2.203 -5.676 -5.221 1.00 96.62 118 ARG A C 1
ATOM 894 O O . ARG A 1 118 ? 1.248 -5.973 -4.510 1.00 96.62 118 ARG A O 1
ATOM 901 N N . PHE A 1 119 ? 2.422 -6.216 -6.415 1.00 94.75 119 PHE A N 1
ATOM 902 C CA . PHE A 1 119 ? 1.539 -7.198 -7.049 1.00 94.75 119 PHE A CA 1
ATOM 903 C C . PHE A 1 119 ? 1.950 -8.643 -6.741 1.00 94.75 119 PHE A C 1
ATOM 905 O O . PHE A 1 119 ? 1.096 -9.519 -6.661 1.00 94.75 119 PHE A O 1
ATOM 912 N N . GLY A 1 120 ? 3.253 -8.897 -6.570 1.00 90.31 120 GLY A N 1
ATOM 913 C CA . GLY A 1 120 ? 3.798 -10.238 -6.339 1.00 90.31 120 GLY A CA 1
ATOM 914 C C . GLY A 1 120 ? 3.958 -10.619 -4.857 1.00 90.31 120 GLY A C 1
ATOM 915 O O . GLY A 1 120 ? 4.011 -9.748 -3.982 1.00 90.31 120 GLY A O 1
ATOM 916 N N . PRO A 1 121 ? 4.083 -11.921 -4.534 1.00 90.25 121 PRO A N 1
ATOM 917 C CA . PRO A 1 121 ? 4.346 -12.388 -3.171 1.00 90.25 121 PRO A CA 1
ATOM 918 C C . PRO A 1 121 ? 5.734 -11.956 -2.674 1.00 90.25 121 PRO A C 1
ATOM 920 O O . PRO A 1 121 ? 6.710 -12.012 -3.410 1.00 90.25 121 PRO A O 1
ATOM 923 N N . LEU A 1 122 ? 5.846 -11.566 -1.399 1.00 91.38 122 LEU A N 1
ATOM 924 C CA . LEU A 1 122 ? 7.104 -11.125 -0.787 1.00 91.38 122 LEU A CA 1
ATOM 925 C C . LEU A 1 122 ? 7.750 -12.278 -0.016 1.00 91.38 122 LEU A C 1
ATOM 927 O O . LEU A 1 122 ? 7.579 -12.427 1.200 1.00 91.38 122 LEU A O 1
ATOM 931 N N . THR A 1 123 ? 8.480 -13.114 -0.743 1.00 91.44 123 THR A N 1
ATOM 932 C CA . THR A 1 123 ? 9.226 -14.247 -0.190 1.00 91.44 123 THR A CA 1
ATOM 933 C C . THR A 1 123 ? 10.486 -13.783 0.551 1.00 91.44 123 THR A C 1
ATOM 935 O O . THR A 1 123 ? 10.943 -12.647 0.409 1.00 91.44 123 THR A O 1
ATOM 938 N N . SER A 1 124 ? 11.061 -14.653 1.384 1.00 91.56 124 SER A N 1
ATOM 939 C CA . SER A 1 124 ? 12.232 -14.328 2.213 1.00 91.56 124 SER A CA 1
ATOM 940 C C . SER A 1 124 ? 13.458 -13.899 1.399 1.00 91.56 124 SER A C 1
ATOM 942 O O . SER A 1 124 ? 14.183 -13.007 1.828 1.00 91.56 124 SER A O 1
ATOM 944 N N . ASN A 1 125 ? 13.661 -14.476 0.213 1.00 92.12 125 ASN A N 1
ATOM 945 C CA . ASN A 1 125 ? 14.807 -14.205 -0.656 1.00 92.12 125 ASN A CA 1
ATOM 946 C C . ASN A 1 125 ? 14.787 -12.817 -1.315 1.00 92.12 125 ASN A C 1
ATOM 948 O O . ASN A 1 125 ? 15.851 -12.248 -1.529 1.00 92.12 125 ASN A O 1
ATOM 952 N N . ILE A 1 126 ? 13.611 -12.253 -1.608 1.00 94.62 126 ILE A N 1
ATOM 953 C CA . ILE A 1 126 ? 13.496 -10.925 -2.245 1.00 94.62 126 ILE A CA 1
ATOM 954 C C . ILE A 1 126 ? 13.104 -9.815 -1.268 1.00 94.62 126 ILE A C 1
ATOM 956 O O . ILE A 1 126 ? 13.199 -8.639 -1.613 1.00 94.62 126 ILE A O 1
ATOM 960 N N . ARG A 1 127 ? 12.701 -10.164 -0.037 1.00 94.62 127 ARG A N 1
ATOM 961 C CA . ARG A 1 127 ? 12.280 -9.205 0.995 1.00 94.62 127 ARG A CA 1
ATOM 962 C C . ARG A 1 127 ? 13.319 -8.120 1.246 1.00 94.62 127 ARG A C 1
ATOM 964 O O . ARG A 1 127 ? 12.979 -6.946 1.224 1.00 94.62 127 ARG A O 1
ATOM 971 N N . GLY A 1 128 ? 14.579 -8.508 1.442 1.00 95.75 128 GLY A N 1
ATOM 972 C CA . GLY A 1 128 ? 15.657 -7.549 1.688 1.00 95.75 128 GLY A CA 1
ATOM 973 C C . GLY A 1 128 ? 15.877 -6.589 0.516 1.00 95.75 128 GLY A C 1
ATOM 974 O O . GLY A 1 128 ? 16.086 -5.401 0.735 1.00 95.75 128 GLY A O 1
ATOM 975 N N . SER A 1 129 ? 15.791 -7.080 -0.722 1.00 95.25 129 SER A N 1
ATOM 976 C CA . SER A 1 129 ? 15.927 -6.246 -1.923 1.00 95.25 129 SER A CA 1
ATOM 977 C C . SER A 1 129 ? 14.751 -5.284 -2.085 1.00 95.25 129 SER A C 1
ATOM 979 O O . SER A 1 129 ? 14.964 -4.115 -2.380 1.00 95.25 129 SER A O 1
ATOM 981 N N . TRP A 1 130 ? 13.524 -5.744 -1.830 1.00 96.25 130 TRP A N 1
ATOM 982 C CA . TRP A 1 130 ? 12.333 -4.894 -1.870 1.00 96.25 130 TRP A CA 1
ATOM 983 C C . TRP A 1 130 ? 12.401 -3.765 -0.837 1.00 96.25 130 TRP A C 1
ATOM 985 O O . TRP A 1 130 ? 12.186 -2.608 -1.183 1.00 96.25 130 TRP A O 1
ATOM 995 N N . GLU A 1 131 ? 12.770 -4.075 0.409 1.00 94.38 131 GLU A N 1
ATOM 996 C CA . GLU A 1 131 ? 12.940 -3.059 1.457 1.00 94.38 131 GLU A CA 1
ATOM 997 C C . GLU A 1 131 ? 14.037 -2.046 1.104 1.00 94.38 131 GLU A C 1
ATOM 999 O O . GLU A 1 131 ? 13.886 -0.857 1.370 1.00 94.38 131 GLU A O 1
ATOM 1004 N N . LYS A 1 132 ? 15.129 -2.474 0.460 1.00 94.38 132 LYS A N 1
ATOM 1005 C CA . LYS A 1 132 ? 16.161 -1.542 -0.023 1.00 94.38 132 LYS A CA 1
ATOM 1006 C C . LYS A 1 132 ? 15.628 -0.588 -1.091 1.00 94.38 132 LYS A C 1
ATOM 1008 O O . LYS A 1 132 ? 15.954 0.590 -1.034 1.00 94.38 132 LYS A O 1
ATOM 1013 N N . LEU A 1 133 ? 14.812 -1.075 -2.029 1.00 94.81 133 LEU A N 1
ATOM 1014 C CA . LEU A 1 133 ? 14.197 -0.226 -3.055 1.00 94.81 133 LEU A CA 1
ATOM 1015 C C . LEU A 1 133 ? 13.197 0.766 -2.444 1.00 94.81 133 LEU A C 1
ATOM 1017 O O . LEU A 1 133 ? 13.177 1.928 -2.838 1.00 94.81 133 LEU A O 1
ATOM 1021 N N . LEU A 1 134 ? 12.403 0.324 -1.460 1.00 92.38 134 LEU A N 1
ATOM 1022 C CA . LEU A 1 134 ? 11.435 1.174 -0.759 1.00 92.38 134 LEU A CA 1
ATOM 1023 C C . LEU A 1 134 ? 12.087 2.306 0.036 1.00 92.38 134 LEU A C 1
ATOM 1025 O O . LEU A 1 134 ? 11.543 3.403 0.080 1.00 92.38 134 LEU A O 1
ATOM 1029 N N . ASN A 1 135 ? 13.217 2.026 0.685 1.00 89.94 135 ASN A N 1
ATOM 1030 C CA . ASN A 1 135 ? 13.931 2.993 1.522 1.00 89.94 135 ASN A CA 1
ATOM 1031 C C . ASN A 1 135 ? 15.017 3.764 0.749 1.00 89.94 135 ASN A C 1
ATOM 1033 O O . ASN A 1 135 ? 15.773 4.525 1.350 1.00 89.94 135 ASN A O 1
A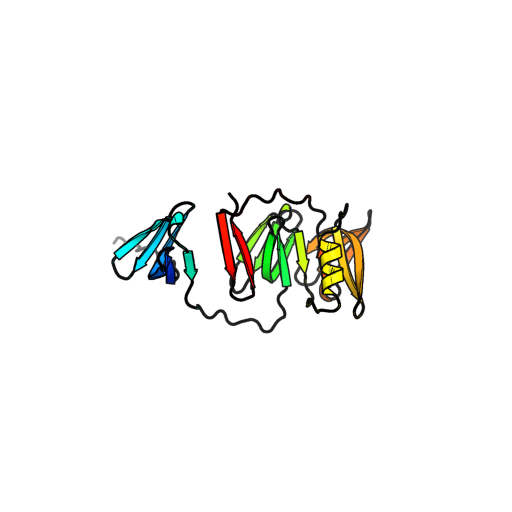TOM 1037 N N . GLY A 1 136 ? 15.134 3.534 -0.561 1.00 88.31 136 GLY A N 1
ATOM 1038 C CA . GLY A 1 136 ? 16.083 4.230 -1.421 1.00 88.31 136 GLY A CA 1
ATOM 1039 C C . GLY A 1 136 ? 15.638 5.659 -1.730 1.00 88.31 136 GLY A C 1
ATOM 1040 O O . GLY A 1 136 ? 14.448 5.943 -1.872 1.00 88.31 136 GLY A O 1
ATOM 1041 N N . GLU A 1 137 ? 16.604 6.562 -1.881 1.00 84.62 137 GLU A N 1
ATOM 1042 C CA . GLU A 1 137 ? 16.357 7.911 -2.392 1.00 84.62 137 GLU A CA 1
ATOM 1043 C C . GLU A 1 137 ? 16.188 7.856 -3.916 1.00 84.62 137 GLU A C 1
ATOM 1045 O O . GLU A 1 137 ? 17.154 7.919 -4.677 1.00 84.62 137 GLU A O 1
ATOM 1050 N N . ASN A 1 138 ? 14.943 7.706 -4.368 1.00 87.50 138 ASN A N 1
ATOM 1051 C CA . ASN A 1 138 ? 14.616 7.624 -5.788 1.00 87.50 138 ASN A CA 1
ATOM 1052 C C . ASN A 1 1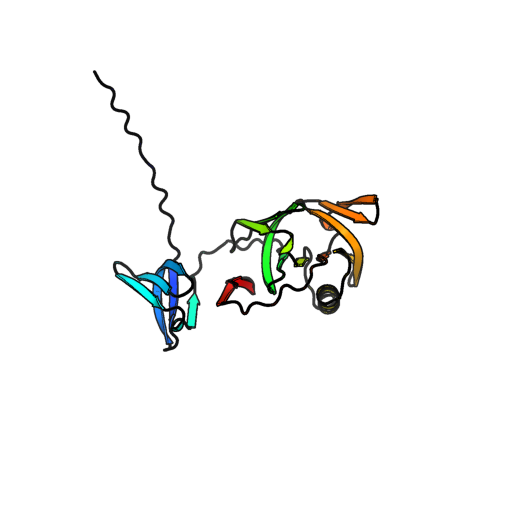38 ? 14.162 8.992 -6.308 1.00 87.50 138 ASN A C 1
ATOM 1054 O O . ASN A 1 138 ? 13.189 9.567 -5.821 1.00 87.50 138 ASN A O 1
ATOM 1058 N N . SER A 1 139 ? 14.848 9.508 -7.331 1.00 89.06 139 SER A N 1
ATOM 1059 C CA . SER A 1 139 ? 14.459 10.762 -8.001 1.00 89.06 139 SER A CA 1
ATOM 1060 C C . SER A 1 139 ? 13.318 10.583 -9.012 1.00 89.06 139 SER A C 1
ATOM 1062 O O . SER A 1 139 ? 12.744 11.571 -9.470 1.00 89.06 139 SER A O 1
ATOM 1064 N N . LYS A 1 140 ? 12.996 9.333 -9.363 1.00 94.31 140 LYS A N 1
ATOM 1065 C CA . LYS A 1 140 ? 11.967 8.925 -10.328 1.00 94.31 140 LYS A CA 1
ATOM 1066 C C . LYS A 1 140 ? 11.189 7.719 -9.808 1.00 94.31 140 LYS A C 1
ATOM 1068 O O . LYS A 1 140 ? 11.656 7.024 -8.907 1.00 94.31 140 LYS A O 1
ATOM 1073 N N . ASP A 1 141 ? 10.015 7.477 -10.381 1.00 96.25 141 ASP A N 1
ATOM 1074 C CA . ASP A 1 141 ? 9.241 6.280 -10.068 1.00 96.25 141 ASP A CA 1
ATOM 1075 C C . ASP A 1 141 ? 9.977 5.034 -10.575 1.00 96.25 141 ASP A C 1
ATOM 1077 O O . ASP A 1 141 ? 10.626 5.063 -11.624 1.00 96.25 141 ASP A O 1
ATOM 1081 N N . LEU A 1 142 ? 9.829 3.926 -9.853 1.00 97.19 142 LEU A N 1
ATOM 1082 C CA . LEU A 1 142 ? 10.407 2.636 -10.198 1.00 97.19 142 LEU A CA 1
ATOM 1083 C C . LEU A 1 142 ? 9.316 1.669 -10.648 1.00 97.19 142 LEU A C 1
ATOM 1085 O O . LEU A 1 142 ? 8.371 1.381 -9.903 1.00 97.19 142 LEU A O 1
ATOM 1089 N N . LEU A 1 143 ? 9.499 1.087 -11.830 1.00 97.50 143 LEU A N 1
ATOM 1090 C CA . LEU A 1 143 ? 8.774 -0.102 -12.258 1.00 97.50 143 LEU A CA 1
ATOM 1091 C C . LEU A 1 143 ? 9.619 -1.336 -11.932 1.00 97.50 143 LEU A C 1
ATOM 1093 O O . LEU A 1 143 ? 10.623 -1.601 -12.591 1.00 97.50 143 LEU A O 1
ATOM 1097 N N . VAL A 1 144 ? 9.223 -2.092 -10.911 1.00 97.69 144 VAL A N 1
ATOM 1098 C CA . VAL A 1 144 ? 9.993 -3.229 -10.395 1.00 97.69 144 VAL A CA 1
ATOM 1099 C C . VAL A 1 144 ? 9.510 -4.522 -11.038 1.00 97.69 144 VAL A C 1
ATOM 1101 O O . VAL A 1 144 ? 8.323 -4.849 -11.000 1.00 97.69 144 VAL A O 1
ATOM 1104 N N . VAL A 1 145 ? 10.436 -5.304 -11.581 1.00 96.06 145 VAL A N 1
ATOM 1105 C CA . VAL A 1 145 ? 10.184 -6.625 -12.166 1.00 96.06 145 VAL A CA 1
ATOM 1106 C C . VAL A 1 145 ? 10.947 -7.693 -11.392 1.00 96.06 145 VAL A C 1
ATOM 1108 O O . VAL A 1 145 ? 12.031 -7.452 -10.864 1.00 96.06 145 VAL A O 1
ATOM 1111 N N . GLN A 1 146 ? 10.384 -8.895 -11.325 1.00 94.62 146 GLN A N 1
ATOM 1112 C CA . GLN A 1 146 ? 11.054 -10.045 -10.728 1.00 94.62 146 GLN A CA 1
ATOM 1113 C C . GLN A 1 146 ? 11.544 -10.975 -11.836 1.00 94.62 146 GLN A C 1
ATOM 1115 O O . GLN A 1 146 ? 10.752 -11.462 -12.644 1.00 94.62 146 GLN A O 1
ATOM 1120 N N . LYS A 1 147 ? 12.848 -11.247 -11.850 1.00 91.00 147 LYS A N 1
ATOM 1121 C CA . LYS A 1 147 ? 13.472 -12.267 -12.697 1.00 91.00 147 LYS A CA 1
ATOM 1122 C C . LYS A 1 147 ? 13.976 -13.370 -11.776 1.00 91.00 147 LYS A C 1
ATOM 1124 O O . LYS A 1 147 ? 14.923 -13.163 -11.022 1.00 91.00 147 LYS A O 1
ATOM 1129 N N . GLU A 1 148 ? 13.296 -14.514 -11.797 1.00 87.75 148 GLU A N 1
ATOM 1130 C CA . GLU A 1 148 ? 13.532 -15.632 -10.875 1.00 87.75 148 GLU A CA 1
ATOM 1131 C C . GLU A 1 148 ? 13.458 -15.187 -9.402 1.00 87.75 148 GLU A C 1
ATOM 1133 O O . GLU A 1 148 ? 12.374 -14.978 -8.863 1.00 87.75 148 GLU A O 1
ATOM 1138 N N . ASN A 1 149 ? 14.608 -14.997 -8.759 1.00 87.56 149 ASN A N 1
ATOM 1139 C CA . ASN A 1 149 ? 14.749 -14.645 -7.349 1.00 87.56 149 ASN A CA 1
ATOM 1140 C C . ASN A 1 149 ? 15.432 -13.287 -7.142 1.00 87.56 149 ASN A C 1
ATOM 1142 O O . ASN A 1 149 ? 15.890 -12.997 -6.037 1.00 87.56 149 ASN A O 1
ATOM 1146 N N . VAL A 1 150 ? 15.507 -12.468 -8.192 1.00 92.75 150 VAL A N 1
ATOM 1147 C CA . VAL A 1 150 ? 16.136 -11.147 -8.177 1.00 92.75 150 VAL A CA 1
ATOM 1148 C C . VAL A 1 150 ? 15.113 -10.093 -8.592 1.00 92.75 150 VAL A C 1
ATOM 1150 O O . VAL A 1 150 ? 14.341 -10.295 -9.532 1.00 92.75 150 VAL A O 1
ATOM 1153 N N . LEU A 1 151 ? 15.104 -8.973 -7.867 1.00 96.06 151 LEU A N 1
ATOM 1154 C CA . LEU A 1 151 ? 14.344 -7.785 -8.239 1.00 96.06 151 LEU A CA 1
ATOM 1155 C C . LEU A 1 151 ? 15.232 -6.863 -9.067 1.00 96.06 151 LEU A C 1
ATOM 1157 O O . LEU A 1 151 ? 16.360 -6.573 -8.678 1.00 96.06 151 LEU A O 1
ATOM 1161 N N . ASP A 1 152 ? 14.690 -6.424 -10.189 1.00 95.50 152 ASP A N 1
ATOM 1162 C CA . ASP A 1 152 ? 15.286 -5.479 -11.125 1.00 95.50 152 ASP A CA 1
ATOM 1163 C C . ASP A 1 152 ? 14.282 -4.338 -11.341 1.00 95.50 152 ASP A C 1
ATOM 1165 O O . ASP A 1 152 ? 13.092 -4.503 -11.046 1.00 95.50 152 ASP A O 1
ATOM 1169 N N . TYR A 1 153 ? 14.722 -3.178 -11.815 1.00 95.94 153 TYR A N 1
ATOM 1170 C CA . TYR A 1 153 ? 13.832 -2.026 -11.952 1.00 95.94 153 TYR A CA 1
ATOM 1171 C C . TYR A 1 153 ? 14.174 -1.138 -13.144 1.00 95.94 153 TYR A C 1
ATOM 1173 O O . TYR A 1 153 ? 15.276 -1.167 -13.686 1.00 95.94 153 TYR A O 1
ATOM 1181 N N . ILE A 1 154 ? 13.182 -0.356 -13.557 1.00 95.38 154 ILE A N 1
ATOM 1182 C CA . ILE A 1 154 ? 13.309 0.662 -14.595 1.00 95.38 154 ILE A CA 1
ATOM 1183 C C . ILE A 1 154 ? 12.836 1.987 -13.997 1.00 95.38 154 ILE A C 1
ATOM 1185 O O . ILE A 1 154 ? 11.745 2.038 -13.425 1.00 95.38 154 ILE A O 1
ATOM 1189 N N . ASP A 1 155 ? 13.642 3.036 -14.154 1.00 95.25 155 ASP A N 1
ATOM 1190 C CA . ASP A 1 155 ? 13.327 4.390 -13.689 1.00 95.25 155 ASP A CA 1
ATOM 1191 C C . ASP A 1 155 ? 12.501 5.151 -14.723 1.00 95.25 155 ASP A C 1
ATOM 1193 O O . ASP A 1 155 ? 12.826 5.170 -15.914 1.00 95.25 155 ASP A O 1
ATOM 1197 N N . GLY A 1 156 ? 11.467 5.851 -14.268 1.00 95.81 156 GLY A N 1
ATOM 1198 C CA . GLY A 1 156 ? 10.570 6.581 -15.153 1.00 95.81 156 GLY A CA 1
ATOM 1199 C C . GLY A 1 156 ? 9.457 7.307 -14.414 1.00 95.81 156 GLY A C 1
ATOM 1200 O O . GLY A 1 156 ? 9.619 7.731 -13.271 1.00 95.81 156 GLY A O 1
ATOM 1201 N N . VAL A 1 157 ? 8.332 7.484 -15.096 1.00 95.50 157 VAL A N 1
ATOM 1202 C CA . VAL A 1 157 ? 7.112 8.059 -14.524 1.00 95.50 157 VAL A CA 1
ATOM 1203 C C . VAL A 1 157 ? 5.981 7.066 -14.712 1.00 95.50 157 VAL A C 1
ATOM 1205 O O . VAL A 1 157 ? 5.729 6.596 -15.822 1.00 95.50 157 VAL A O 1
ATOM 1208 N N . VAL A 1 158 ? 5.290 6.736 -13.628 1.00 96.12 158 VAL A N 1
ATOM 1209 C CA . VAL A 1 158 ? 4.127 5.852 -13.679 1.00 96.12 158 VAL A CA 1
ATOM 1210 C C . VAL A 1 158 ? 2.895 6.682 -14.015 1.00 96.12 158 VAL A C 1
ATOM 1212 O O . VAL A 1 158 ? 2.537 7.606 -13.288 1.00 96.12 158 VAL A O 1
ATOM 1215 N N . GLY A 1 159 ? 2.233 6.330 -15.115 1.00 94.75 159 GLY A N 1
ATOM 1216 C CA . GLY A 1 159 ? 0.956 6.902 -15.522 1.00 94.75 159 GLY A CA 1
ATOM 1217 C C . GLY A 1 159 ? -0.223 6.162 -14.891 1.00 94.75 159 GLY A C 1
ATOM 1218 O O . GLY A 1 159 ? -0.300 5.957 -13.677 1.00 94.75 159 GLY A O 1
ATOM 1219 N N . SER A 1 160 ? -1.172 5.752 -15.730 1.00 95.50 160 SER A N 1
ATOM 1220 C CA . SER A 1 160 ? -2.336 4.982 -15.292 1.00 95.50 160 SER A CA 1
ATOM 1221 C C . SER A 1 160 ? -2.022 3.507 -15.006 1.00 95.50 160 SER A C 1
ATOM 1223 O O . SER A 1 160 ? -1.158 2.889 -15.629 1.00 95.50 160 SER A O 1
ATOM 1225 N N . ILE A 1 161 ? -2.762 2.922 -14.060 1.00 96.69 161 ILE A N 1
ATOM 1226 C CA . ILE A 1 161 ? -2.729 1.482 -13.766 1.00 96.69 161 ILE A CA 1
ATOM 1227 C C . ILE A 1 161 ? -4.145 0.934 -13.905 1.00 96.69 161 ILE A C 1
ATOM 1229 O O . ILE A 1 161 ? -5.071 1.436 -13.270 1.00 96.69 161 ILE A O 1
ATOM 1233 N N . THR A 1 162 ? -4.310 -0.112 -14.708 1.00 94.44 162 THR A N 1
ATOM 1234 C CA . THR A 1 162 ? -5.570 -0.842 -14.895 1.00 94.44 162 THR A CA 1
ATOM 1235 C C . THR A 1 162 ? -5.458 -2.264 -14.333 1.00 94.44 162 THR A C 1
ATOM 1237 O O . THR A 1 162 ? -4.450 -2.654 -13.739 1.00 94.44 162 THR A O 1
ATOM 1240 N N . GLY A 1 163 ? -6.503 -3.075 -14.527 1.00 88.81 163 GLY A N 1
ATOM 1241 C CA . GLY A 1 163 ? -6.491 -4.487 -14.137 1.00 88.81 163 GLY A CA 1
ATOM 1242 C C . GLY A 1 163 ? -5.451 -5.336 -14.885 1.00 88.81 163 GLY A C 1
ATOM 1243 O O . GLY A 1 163 ? -5.041 -6.381 -14.386 1.00 88.81 163 GLY A O 1
ATOM 1244 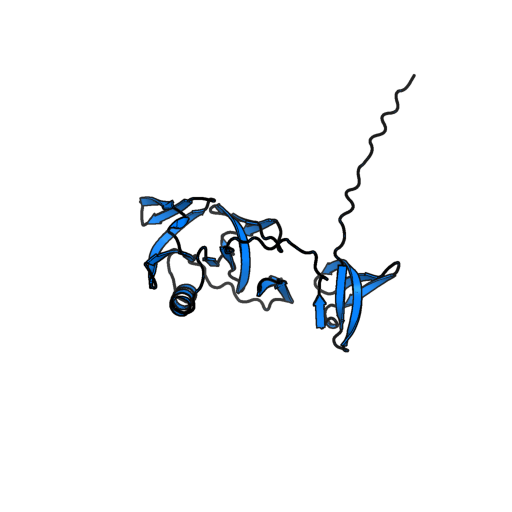N N . ASP A 1 164 ? -4.979 -4.897 -16.045 1.00 92.81 164 ASP A N 1
ATOM 1245 C CA . ASP A 1 164 ? -4.115 -5.676 -16.936 1.00 92.81 164 ASP A CA 1
ATOM 1246 C C . ASP A 1 164 ? -2.829 -4.947 -17.347 1.00 92.81 164 ASP A C 1
ATOM 1248 O O . ASP A 1 164 ? -1.852 -5.601 -17.720 1.00 92.81 164 ASP A O 1
ATOM 1252 N N . LYS A 1 165 ? -2.788 -3.612 -17.264 1.00 96.19 165 LYS A N 1
ATOM 1253 C CA . LYS A 1 165 ? -1.680 -2.806 -17.783 1.00 96.19 165 LYS A CA 1
ATOM 1254 C C . LYS A 1 165 ? -1.236 -1.714 -16.820 1.00 96.19 165 LYS A C 1
ATOM 1256 O O . LYS A 1 165 ? -2.002 -1.222 -15.995 1.00 96.19 165 LYS A O 1
ATOM 1261 N N . ILE A 1 166 ? 0.026 -1.335 -16.965 1.00 97.25 166 ILE A N 1
ATOM 1262 C CA . ILE A 1 166 ? 0.640 -0.170 -16.339 1.00 97.25 166 ILE A CA 1
ATOM 1263 C C . ILE A 1 166 ? 1.198 0.688 -17.468 1.00 97.25 166 ILE A C 1
ATOM 1265 O O . ILE A 1 166 ? 2.003 0.213 -18.270 1.00 97.25 166 ILE A O 1
ATOM 1269 N N . GLN A 1 167 ? 0.749 1.933 -17.542 1.00 97.19 167 GLN A N 1
ATOM 1270 C CA . GLN A 1 167 ? 1.320 2.942 -18.420 1.00 97.19 167 GLN A CA 1
ATOM 1271 C C . GLN A 1 167 ? 2.571 3.507 -17.747 1.00 97.19 167 GLN A C 1
ATOM 1273 O O . GLN A 1 167 ? 2.520 3.928 -16.589 1.00 97.19 167 GLN A O 1
ATOM 1278 N N . PHE A 1 168 ? 3.697 3.487 -18.448 1.00 96.94 168 PHE A N 1
ATOM 1279 C CA . PHE A 1 168 ? 4.984 3.886 -17.899 1.00 96.94 168 PHE A CA 1
ATOM 1280 C C . PHE A 1 168 ? 5.765 4.706 -18.919 1.00 96.94 168 PHE A C 1
ATOM 1282 O O . PHE A 1 168 ? 5.828 4.334 -20.086 1.00 96.94 168 PHE A O 1
ATOM 1289 N N . PHE A 1 169 ? 6.360 5.809 -18.480 1.00 95.94 169 PHE A N 1
ATOM 1290 C CA . PHE A 1 169 ? 7.110 6.716 -19.340 1.00 95.94 169 PHE A CA 1
ATOM 1291 C C . PHE A 1 169 ? 8.597 6.648 -19.009 1.00 95.94 169 PHE A C 1
ATOM 1293 O O . PHE A 1 169 ? 9.002 6.893 -17.870 1.00 95.94 169 PHE A O 1
ATOM 1300 N N . THR A 1 170 ? 9.415 6.351 -20.014 1.00 93.12 170 THR A N 1
ATOM 1301 C CA . THR A 1 170 ? 10.879 6.330 -19.911 1.00 93.12 170 THR A CA 1
ATOM 1302 C C . THR A 1 170 ? 11.457 7.404 -20.816 1.00 93.12 170 THR A C 1
ATOM 1304 O O . THR A 1 170 ? 11.654 7.187 -22.008 1.00 93.12 170 THR A O 1
ATOM 1307 N N . GLY A 1 171 ? 11.716 8.585 -20.252 1.00 88.38 171 GLY A N 1
ATOM 1308 C CA . GLY A 1 171 ? 12.057 9.756 -21.061 1.00 88.38 171 GLY A CA 1
ATOM 1309 C C . GLY A 1 171 ? 10.813 10.287 -21.769 1.00 88.38 171 GLY A C 1
ATOM 1310 O O . GLY A 1 171 ? 9.856 10.657 -21.096 1.00 88.38 171 GLY A O 1
ATOM 1311 N N . GLU A 1 172 ? 10.837 10.321 -23.100 1.00 89.31 172 GLU A N 1
ATOM 1312 C CA . GLU A 1 172 ? 9.710 10.773 -23.935 1.00 89.31 172 GLU A CA 1
ATOM 1313 C C . GLU A 1 172 ? 8.846 9.610 -24.452 1.00 89.31 172 GLU A C 1
ATOM 1315 O O . GLU A 1 172 ? 7.752 9.834 -24.968 1.00 89.31 172 GLU A O 1
ATOM 1320 N N . ASP A 1 173 ? 9.309 8.368 -24.280 1.00 92.62 173 ASP A N 1
ATOM 1321 C CA . ASP A 1 173 ? 8.613 7.182 -24.766 1.00 92.62 173 ASP A CA 1
ATOM 1322 C C . ASP A 1 173 ? 7.563 6.698 -23.764 1.00 92.62 173 ASP A C 1
ATOM 1324 O O . ASP A 1 173 ? 7.851 6.479 -22.582 1.00 92.62 173 ASP A O 1
ATOM 1328 N N . GLU A 1 174 ? 6.349 6.462 -24.263 1.00 94.00 174 GLU A N 1
ATOM 1329 C CA . GLU A 1 174 ? 5.285 5.786 -23.528 1.00 94.00 174 GLU A CA 1
ATOM 1330 C C . GLU A 1 174 ? 5.329 4.275 -23.781 1.00 94.00 174 GLU A C 1
ATOM 1332 O O . GLU A 1 174 ? 5.246 3.801 -24.916 1.00 94.00 174 GLU A O 1
ATOM 1337 N N . VAL A 1 175 ? 5.389 3.499 -22.700 1.00 93.81 175 VAL A N 1
ATOM 1338 C CA . VAL A 1 175 ? 5.393 2.038 -22.724 1.00 93.81 175 VAL A CA 1
ATOM 1339 C C . VAL A 1 175 ? 4.222 1.503 -21.904 1.00 93.81 175 VAL A C 1
ATOM 1341 O O . VAL A 1 175 ? 4.125 1.705 -20.694 1.00 93.81 175 VAL A O 1
ATOM 1344 N N . ALA A 1 176 ? 3.338 0.747 -22.555 1.00 95.31 176 ALA A N 1
ATOM 1345 C CA . ALA A 1 176 ? 2.285 -0.004 -21.880 1.00 95.31 176 ALA A CA 1
ATOM 1346 C C . ALA A 1 176 ? 2.799 -1.398 -21.485 1.00 95.31 176 ALA A C 1
ATOM 1348 O O . ALA A 1 176 ? 2.972 -2.281 -22.328 1.00 95.31 176 ALA A O 1
ATOM 1349 N N . VAL A 1 177 ? 3.021 -1.614 -20.190 1.00 96.06 177 VAL A N 1
ATOM 1350 C CA . VAL A 1 177 ? 3.551 -2.870 -19.647 1.00 96.06 177 VAL A CA 1
ATOM 1351 C C . VAL A 1 177 ? 2.411 -3.739 -19.128 1.00 96.06 177 VAL A C 1
ATOM 1353 O O . VAL A 1 177 ? 1.509 -3.258 -18.446 1.00 96.06 177 VAL A O 1
ATOM 1356 N N . ASN A 1 178 ? 2.442 -5.042 -19.420 1.00 95.88 178 ASN A N 1
ATOM 1357 C CA . ASN A 1 178 ? 1.491 -5.982 -18.828 1.00 95.88 178 ASN A CA 1
ATOM 1358 C C . ASN A 1 178 ? 1.749 -6.101 -17.317 1.00 95.88 178 ASN A C 1
ATOM 1360 O O . ASN A 1 178 ? 2.846 -6.484 -16.902 1.00 95.88 178 ASN A O 1
ATOM 1364 N N . ARG A 1 179 ? 0.722 -5.822 -16.508 1.00 94.44 179 ARG A N 1
ATOM 1365 C CA . ARG A 1 179 ? 0.784 -5.838 -15.042 1.00 94.44 179 ARG A CA 1
ATOM 1366 C C . ARG A 1 179 ? 1.243 -7.190 -14.496 1.00 94.44 179 ARG A C 1
ATOM 1368 O O . ARG A 1 179 ? 1.941 -7.225 -13.492 1.00 94.44 179 ARG A O 1
ATOM 1375 N N . SER A 1 180 ? 0.944 -8.293 -15.186 1.00 92.75 180 SER A N 1
ATOM 1376 C CA . SER A 1 180 ? 1.357 -9.640 -14.769 1.00 92.75 180 SER A CA 1
ATOM 1377 C C . SER A 1 180 ? 2.875 -9.866 -14.792 1.00 92.75 180 SER A C 1
ATOM 1379 O O . SER A 1 180 ? 3.348 -10.861 -14.251 1.00 92.75 180 SER A O 1
ATOM 1381 N N . ARG A 1 181 ? 3.644 -8.991 -15.456 1.00 93.44 181 ARG A N 1
ATOM 1382 C CA . ARG A 1 181 ? 5.116 -9.048 -15.517 1.00 93.44 181 ARG A CA 1
ATOM 1383 C C . ARG A 1 181 ? 5.794 -8.145 -14.485 1.00 93.44 181 ARG A C 1
ATOM 1385 O O . ARG A 1 181 ? 7.016 -8.173 -14.365 1.00 93.44 181 ARG A O 1
ATOM 1392 N N . VAL A 1 182 ? 5.018 -7.333 -13.773 1.00 96.12 182 VAL A N 1
ATOM 1393 C CA . VAL A 1 182 ? 5.510 -6.322 -12.838 1.00 96.12 182 VAL A CA 1
ATOM 1394 C C . VAL A 1 182 ? 5.348 -6.851 -11.420 1.00 96.12 182 VAL A C 1
ATOM 1396 O O . VAL A 1 182 ? 4.264 -7.256 -11.009 1.00 96.12 182 VAL A O 1
ATOM 1399 N N . PHE A 1 183 ? 6.439 -6.850 -10.662 1.00 96.62 183 PHE A N 1
ATOM 1400 C CA . PHE A 1 183 ? 6.429 -7.238 -9.256 1.00 96.62 183 PHE A CA 1
ATOM 1401 C C . PHE A 1 183 ? 5.820 -6.140 -8.383 1.00 96.62 183 PHE A C 1
ATOM 1403 O O . PHE A 1 183 ? 5.044 -6.421 -7.465 1.00 96.62 183 PHE A O 1
ATOM 1410 N N . GLY A 1 184 ? 6.143 -4.885 -8.690 1.00 97.31 184 GLY A N 1
ATOM 1411 C CA . GLY A 1 184 ? 5.604 -3.734 -7.990 1.00 97.31 184 GLY A CA 1
ATOM 1412 C C . GLY A 1 184 ? 5.956 -2.408 -8.647 1.00 97.31 184 GLY A C 1
ATOM 1413 O O . GLY A 1 184 ? 6.733 -2.337 -9.593 1.00 97.31 184 GLY A O 1
ATOM 1414 N N . VAL A 1 185 ? 5.361 -1.356 -8.112 1.00 97.56 185 VAL A N 1
ATOM 1415 C CA . VAL A 1 185 ? 5.628 0.040 -8.431 1.00 97.56 185 VAL A CA 1
ATOM 1416 C C . VAL A 1 185 ? 6.046 0.736 -7.145 1.00 97.56 185 VAL A C 1
ATOM 1418 O O . VAL A 1 185 ? 5.420 0.527 -6.102 1.00 97.56 185 VAL A O 1
ATOM 1421 N N . ILE A 1 186 ? 7.076 1.571 -7.218 1.00 97.25 186 ILE A N 1
ATOM 1422 C CA . ILE A 1 186 ? 7.494 2.453 -6.126 1.00 97.25 186 ILE A CA 1
ATOM 1423 C C . ILE A 1 186 ? 7.465 3.874 -6.673 1.00 97.25 186 ILE A C 1
ATOM 1425 O O . ILE A 1 186 ? 8.127 4.163 -7.663 1.00 97.25 186 ILE A O 1
ATOM 1429 N N . TYR A 1 187 ? 6.673 4.747 -6.062 1.00 95.75 187 TYR A N 1
ATOM 1430 C CA . TYR A 1 187 ? 6.582 6.136 -6.489 1.00 95.75 187 TYR A CA 1
ATOM 1431 C C . TYR A 1 187 ? 7.704 6.953 -5.851 1.00 95.75 187 TYR A C 1
ATOM 1433 O O . TYR A 1 187 ? 7.947 6.843 -4.647 1.00 95.75 187 TYR A O 1
ATOM 1441 N N . ALA A 1 188 ? 8.337 7.829 -6.630 1.00 93.50 188 ALA A N 1
ATOM 1442 C CA . ALA A 1 188 ? 9.191 8.873 -6.086 1.00 93.50 188 ALA A CA 1
ATOM 1443 C C . ALA A 1 188 ? 8.306 9.891 -5.368 1.00 93.50 188 ALA A C 1
ATOM 1445 O O . ALA A 1 188 ? 7.637 10.743 -5.969 1.00 93.50 188 ALA A O 1
ATOM 1446 N N . ARG A 1 189 ? 8.262 9.760 -4.045 1.00 88.38 189 ARG A N 1
ATOM 1447 C CA . ARG A 1 189 ? 7.518 10.643 -3.159 1.00 88.38 189 ARG A CA 1
ATOM 1448 C C . ARG A 1 189 ? 8.460 11.135 -2.075 1.00 88.38 189 ARG A C 1
ATOM 1450 O O . ARG A 1 189 ? 9.208 10.325 -1.526 1.00 88.38 189 ARG A O 1
ATOM 1457 N N . PRO A 1 190 ? 8.423 12.434 -1.737 1.00 75.50 190 PRO A N 1
ATOM 1458 C CA . PRO A 1 190 ? 9.057 12.863 -0.508 1.00 75.50 190 PRO A CA 1
ATOM 1459 C C . PRO A 1 190 ? 8.404 12.086 0.644 1.00 75.50 190 PRO A C 1
ATOM 1461 O O . PRO A 1 190 ? 7.182 11.883 0.616 1.00 75.50 190 PRO A O 1
ATOM 1464 N N . PRO A 1 191 ? 9.179 11.638 1.642 1.00 66.12 191 PRO A N 1
ATOM 1465 C CA . PRO A 1 191 ? 8.585 11.106 2.853 1.00 66.12 191 PRO A CA 1
ATOM 1466 C C . PRO A 1 191 ? 7.636 12.171 3.404 1.00 66.12 191 PRO A C 1
ATOM 1468 O O . PRO A 1 191 ? 8.031 13.321 3.618 1.00 66.12 191 PRO A O 1
ATOM 1471 N N . SER A 1 192 ? 6.360 11.814 3.566 1.00 67.69 192 SER A N 1
ATOM 1472 C CA . SER A 1 192 ? 5.448 12.687 4.294 1.00 67.69 192 SER A CA 1
ATOM 1473 C C . SER A 1 192 ? 5.993 12.784 5.714 1.00 67.69 192 SER A C 1
ATOM 1475 O O . SER A 1 192 ? 6.375 11.743 6.256 1.00 67.69 192 SER A O 1
ATOM 1477 N N . PRO A 1 193 ? 6.062 13.979 6.331 1.00 61.88 193 PRO A N 1
ATOM 1478 C CA . PRO A 1 193 ? 6.400 14.057 7.74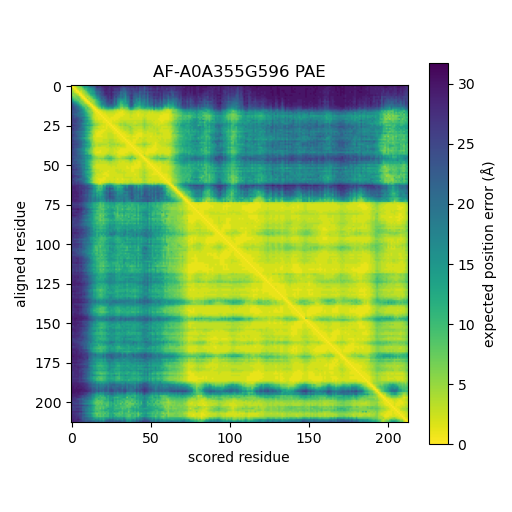2 1.00 61.88 193 PRO A CA 1
ATOM 1479 C C . PRO A 1 193 ? 5.459 13.110 8.485 1.00 61.88 193 PRO A C 1
ATOM 1481 O O . PRO A 1 193 ? 4.238 13.221 8.345 1.00 61.88 193 PRO A O 1
ATOM 1484 N N . GLU A 1 194 ? 6.039 12.133 9.185 1.00 59.56 194 GLU A N 1
ATOM 1485 C CA . GLU A 1 194 ? 5.306 11.194 10.024 1.00 59.56 194 GLU A CA 1
ATOM 1486 C C . GLU A 1 194 ? 4.613 12.012 11.117 1.00 59.56 194 GLU A C 1
ATOM 1488 O O . GLU A 1 194 ? 5.168 12.292 12.178 1.00 59.56 194 GLU A O 1
ATOM 1493 N N . GLY A 1 195 ? 3.396 12.477 10.841 1.00 62.84 195 GLY A N 1
ATOM 1494 C CA . GLY A 1 195 ? 2.510 12.931 11.893 1.00 62.84 195 GLY A CA 1
ATOM 1495 C C . GLY A 1 195 ? 2.207 11.714 12.750 1.00 62.84 195 GLY A C 1
ATOM 1496 O O . GLY A 1 195 ? 1.754 10.705 12.213 1.00 62.84 195 GLY A O 1
ATOM 1497 N N . SER A 1 196 ? 2.468 11.787 14.058 1.00 68.00 196 SER A N 1
ATOM 1498 C CA . SER A 1 196 ? 2.116 10.705 14.978 1.00 68.00 196 SER A CA 1
ATOM 1499 C C . SER A 1 196 ? 0.640 10.355 14.774 1.00 68.00 196 SER A C 1
ATOM 1501 O O . SER A 1 196 ? -0.215 11.207 15.051 1.00 68.00 196 SER A O 1
ATOM 1503 N N . PRO A 1 197 ? 0.312 9.155 14.257 1.00 77.00 197 PRO A N 1
ATOM 1504 C CA . PRO A 1 197 ? -1.072 8.806 14.005 1.00 77.00 197 PRO A CA 1
ATOM 1505 C C . PRO A 1 197 ? -1.815 8.825 15.336 1.00 77.00 197 PRO A C 1
ATOM 1507 O O . PRO A 1 197 ? -1.352 8.254 16.325 1.00 77.00 197 PRO A O 1
ATOM 1510 N N . PHE A 1 198 ? -2.969 9.488 15.382 1.00 78.00 198 PHE A N 1
ATOM 1511 C CA . PHE A 1 198 ? -3.779 9.503 16.602 1.00 78.00 198 PHE A CA 1
ATOM 1512 C C . PHE A 1 198 ? -4.517 8.171 16.795 1.00 78.00 198 PHE A C 1
ATOM 1514 O O . PHE A 1 198 ? -5.005 7.882 17.886 1.00 78.00 198 PHE A O 1
ATOM 1521 N N . CYS A 1 199 ? -4.608 7.355 15.739 1.00 79.44 199 CYS A N 1
ATOM 1522 C CA . CYS A 1 199 ? -5.169 6.012 15.770 1.00 79.44 199 CYS A CA 1
ATOM 1523 C C . CYS A 1 199 ? -4.532 5.138 14.678 1.00 79.44 199 CYS A C 1
ATOM 1525 O O . CYS A 1 199 ? -4.245 5.619 13.584 1.00 79.44 199 CYS A O 1
ATOM 1527 N N . ALA A 1 200 ? -4.349 3.848 14.968 1.00 84.69 200 ALA A N 1
ATOM 1528 C CA . ALA A 1 200 ? -3.980 2.837 13.984 1.00 84.69 200 ALA A CA 1
ATOM 1529 C C . ALA A 1 200 ? -5.050 1.740 13.958 1.00 84.69 200 ALA A C 1
ATOM 1531 O O . ALA A 1 200 ? -5.361 1.138 14.989 1.00 84.69 200 ALA A O 1
ATOM 1532 N N . ILE A 1 201 ? -5.598 1.465 12.778 1.00 86.06 201 ILE A N 1
ATOM 1533 C CA . ILE A 1 201 ? -6.569 0.396 12.542 1.00 86.06 201 ILE A CA 1
ATOM 1534 C C . ILE A 1 201 ? -5.799 -0.815 12.023 1.00 86.06 201 ILE A C 1
ATOM 1536 O O . ILE A 1 201 ? -5.190 -0.753 10.957 1.00 86.06 201 ILE A O 1
ATOM 1540 N N . ARG A 1 202 ? -5.823 -1.922 12.771 1.00 88.25 202 ARG A N 1
ATOM 1541 C CA . ARG A 1 202 ? -5.207 -3.190 12.358 1.00 88.25 202 ARG A CA 1
ATOM 1542 C C . ARG A 1 202 ? -6.254 -4.093 11.719 1.00 88.25 202 ARG A C 1
ATOM 1544 O O . ARG A 1 202 ? -7.249 -4.439 12.355 1.00 88.25 202 ARG A O 1
ATOM 1551 N N . LEU A 1 203 ? -6.012 -4.472 10.474 1.00 85.50 203 LEU A N 1
ATOM 1552 C CA . LEU A 1 203 ? -6.826 -5.409 9.717 1.00 85.50 203 LEU A CA 1
ATOM 1553 C C . LEU A 1 203 ? -6.471 -6.849 10.111 1.00 85.50 203 LEU A C 1
ATOM 1555 O O . LEU A 1 203 ? -5.380 -7.143 10.597 1.00 85.50 203 LEU A O 1
ATOM 1559 N N . THR A 1 204 ? -7.393 -7.783 9.888 1.00 83.06 204 THR A N 1
ATOM 1560 C CA . THR A 1 204 ? -7.194 -9.206 10.232 1.00 83.06 204 THR A CA 1
ATOM 1561 C C . THR A 1 204 ? -6.284 -9.964 9.254 1.00 83.06 204 THR A C 1
ATOM 1563 O O . THR A 1 204 ? -6.085 -11.171 9.392 1.00 83.06 204 THR A O 1
ATOM 1566 N N . ASP A 1 205 ? -5.748 -9.264 8.255 1.00 80.25 205 ASP A N 1
ATOM 1567 C CA . ASP A 1 205 ? -4.789 -9.737 7.251 1.00 80.25 205 ASP A CA 1
ATOM 1568 C C . ASP A 1 205 ? -3.425 -9.035 7.383 1.00 80.25 205 ASP A C 1
ATOM 1570 O O . ASP A 1 205 ? -2.675 -8.942 6.414 1.00 80.25 205 ASP A O 1
ATOM 1574 N N . GLU A 1 206 ? -3.113 -8.569 8.598 1.00 83.44 206 GLU A N 1
ATOM 1575 C CA . GLU A 1 206 ? -1.887 -7.850 8.974 1.00 83.44 206 GLU A CA 1
ATOM 1576 C C . GLU A 1 206 ? -1.766 -6.426 8.407 1.00 83.44 206 GLU A C 1
ATOM 1578 O O . GLU A 1 206 ? -0.810 -5.727 8.738 1.00 83.44 206 GLU A O 1
ATOM 1583 N N . GLY A 1 207 ? -2.733 -5.955 7.610 1.00 87.62 207 GLY A N 1
ATOM 1584 C CA . GLY A 1 207 ? -2.760 -4.564 7.168 1.00 87.62 207 GLY A CA 1
ATOM 1585 C C . GLY A 1 207 ? -2.906 -3.572 8.329 1.00 87.62 207 GLY A C 1
ATOM 1586 O O . GLY A 1 207 ? -3.544 -3.851 9.345 1.00 87.62 207 GLY A O 1
ATOM 1587 N N . VAL A 1 208 ? -2.334 -2.383 8.172 1.00 91.19 208 VAL A N 1
ATOM 1588 C CA . VAL A 1 208 ? -2.421 -1.260 9.107 1.00 91.19 208 VAL A CA 1
ATOM 1589 C C . VAL A 1 208 ? -2.837 -0.003 8.349 1.00 91.19 208 VAL A C 1
ATOM 1591 O O . VAL A 1 208 ? -2.202 0.370 7.366 1.00 91.19 208 VAL A O 1
ATOM 1594 N N . LEU A 1 209 ? -3.879 0.674 8.825 1.00 89.12 209 LEU A N 1
ATOM 1595 C CA . LEU A 1 209 ? -4.270 2.008 8.369 1.00 89.12 209 LEU A CA 1
ATOM 1596 C C . LEU A 1 209 ? -3.999 3.016 9.484 1.00 89.12 209 LEU A C 1
ATOM 1598 O O . LEU A 1 209 ? -4.523 2.875 10.590 1.00 89.12 209 LEU A O 1
ATOM 1602 N N . ASN A 1 210 ? -3.200 4.031 9.190 1.00 87.94 210 ASN A N 1
ATOM 1603 C CA . ASN A 1 210 ? -2.894 5.121 10.101 1.00 87.94 210 ASN A CA 1
ATOM 1604 C C . ASN A 1 210 ? -3.902 6.254 9.893 1.00 87.94 210 ASN A C 1
ATOM 1606 O O . ASN A 1 210 ? -4.139 6.702 8.776 1.00 87.94 210 ASN A O 1
ATOM 1610 N N . ALA A 1 211 ? -4.504 6.727 10.981 1.00 79.06 211 ALA A N 1
ATOM 1611 C CA . ALA A 1 211 ? -5.322 7.928 10.973 1.00 79.06 211 ALA A CA 1
ATOM 1612 C C . ALA A 1 211 ? -4.478 9.098 11.490 1.00 79.06 211 ALA A C 1
ATOM 1614 O O . ALA A 1 211 ? -4.140 9.168 12.677 1.00 79.06 211 ALA A O 1
ATOM 1615 N N . SER A 1 212 ? -4.128 10.003 10.582 1.00 70.06 212 SER A N 1
ATOM 1616 C CA . SER A 1 212 ? -3.435 11.263 10.856 1.00 70.06 212 SER A CA 1
ATOM 1617 C C . SER A 1 212 ? -4.402 12.445 10.691 1.00 70.06 212 SER A C 1
ATOM 1619 O O . SER A 1 212 ? -5.442 12.332 10.037 1.00 70.06 212 SER A O 1
ATOM 1621 N N . ALA A 1 213 ? -4.143 13.528 11.428 1.00 56.91 213 ALA A N 1
ATOM 1622 C CA . ALA A 1 213 ? -5.047 14.671 11.582 1.00 56.91 213 ALA A CA 1
ATOM 1623 C C . ALA A 1 213 ? -4.837 15.754 10.525 1.00 56.91 213 ALA A C 1
ATOM 1625 O O . ALA A 1 213 ? -3.680 15.943 10.097 1.00 56.91 213 ALA A O 1
#

Sequence (213 aa):
MPVLFFVSMTTLLAVAPEVEVTSLSGASATGSLQSLNKTVAKVKAGQTEKDLPLSNILNMRFPRHRFQRSLELPVTVRLTDGSHFPIQSLQSNERQVKVSGDQTGELVLPSINVASIRFGPLTSNIRGSWEKLLNGENSKDLLVVQKENVLDYIDGVVGSITGDKIQFFTGEDEVAVNRSRVFGVIYARPPSPEGSPFCAIRLTDEGVLNASA

Radius of gyration: 21.83 Å; Cα contacts (8 Å, |Δi|>4): 412; chains: 1; bounding box: 78×32×58 Å

Foldseek 3Di:
DDDDDDDDDPDDPPFFFWKWWAWPVRDIDIAGFPDDDLFWTWGDDDPDIDTDGPVGTPDMDGDDPPLPDDPDDFKWWAWLLGFIDTFDFWKDAQFWIWTADSFPGIDIDGPLGTFKIFDDDCDPLCVVVVVCVSPDQAPFKWFWFDDPSDIDTDGFHWGIDHPFWTWTGDPPDTDTDGPVRTRMIGGNHDRDPNQPFSDWDADPVRTIDGHHD

Secondary structure (DSSP, 8-state):
---------------PPEEEEEETTS-EEEEEEEEE-SSEEEEEETTEEEEEEGGGEEEEE---------SSPPEEEEETTS-EEEESEEEE-SSEEEEEETTTEEEEEEGGGEEEEE-S---HHHHHHHHHHHTS--SSEEEEEEETTEEEEEEEEEEEE-SSEEEEEETTEEEEEEGGG--EEE---PPPP----SEEEEPTTS-EEEE--